Protein AF-A0A925THG0-F1 (afdb_monomer_lite)

Sequence (329 aa):
DGEKGIDNALYRSWGCDAPWRGGGNATLDLRANDKMIEGLYTMVIRVSGNQDPMNDRDAVVEIGYSPDNIVKDARGGIAADYSYRILQSAQYTKLKARINNGVVETEQVDHLHSPRIAWFYDQTGDTNFRQGKIRLNMARDGLSATGLLGGYRDWRDLYAENTFAQDGGQQGTREHEDAVSLYYALRRNADGMLNPKTGKYDGISSVYRLRMSSAYVVDPGEAMEIPKLAQEEDRKAAFEGIKQAVIKGAATLIPQPVPPGTTEASFPALESEMDGLPGREYFLKTLDRPHYEGEDASGLPPWLRKKEPAKPPKQQVRNEVPVVAAQNK

Radius of gyration: 24.2 Å; chains: 1; bounding box: 71×44×72 Å

Foldseek 3Di:
DCPPPQDQLVCVLCVVQQLPVDDDPNVVNVLLVVCLQVQLWDKDKDKDADDPLQWGAWIKIKIATWNDHFDADPVRHTDAAAETEGAPEQQMDMFTWTHHRQKIWTQFDQWHWHWDSANHNLLTDIDIFGRWIKIKRADPVNFKIKIKIKHWGQLLLVLLCQCPRPEVCCCCPVRVDDSVSSVCSSQVSQDDDQDPVVRGHRIGIHMDIDIDGHYHYDYDPDRDYRDDDPVSPLVSVQSVVSSVQSSVCVVPVDHGARDPPDPYVDVVVVVVVCVPPPCSVVCLVPDPHDQDPPADPSSHHPVPPPPPPDDPPPPDPPPPPDPPPDDDD

Secondary structure (DSSP, 8-state):
---TT---HHHHHHTT-TTTS-STT-HHHHHHHHHHHTTS-EEEEEEE-SSBTTBEEEEEEEEEEESSPPPBPTTSSBPSS-EEE---STT-EEEEEEEETTEEEEPPEEEEEEE---SSGGG--EEEEEEEEEEEEE-TTSSEEEEEEEEEEEHHHHHHHHHTSS-HHHHHHTS---HHHHHHHHHHH--EEEETTTTEEEEEEEEEEEEEE--EEE--SS--PPP--HHHHHHHHHHHHHHHHHHHHHHH-SPPPPPTT--TT-TTHHHHH-TT-TTHHHHHHH------TT--TT---TTS---PPPPPPP---------------

Structure (mmCIF, N/CA/C/O backbone):
data_AF-A0A925THG0-F1
#
_entry.id   AF-A0A925THG0-F1
#
loop_
_atom_site.group_PDB
_atom_site.id
_atom_site.type_symbol
_atom_site.label_atom_id
_atom_site.label_alt_id
_atom_site.label_comp_id
_atom_site.label_asym_id
_atom_site.label_entity_id
_atom_site.label_seq_id
_atom_site.pdbx_PDB_ins_code
_atom_site.Cartn_x
_atom_site.Cartn_y
_atom_site.Cartn_z
_atom_site.occupancy
_atom_site.B_iso_or_equiv
_atom_site.auth_seq_id
_atom_site.auth_comp_id
_atom_site.auth_asym_id
_atom_site.auth_atom_id
_atom_site.pdbx_PDB_model_num
ATOM 1 N N . ASP A 1 1 ? -5.104 -15.574 11.191 1.00 44.22 1 ASP A N 1
ATOM 2 C CA . ASP A 1 1 ? -6.443 -16.187 11.155 1.00 44.22 1 ASP A CA 1
ATOM 3 C C . ASP A 1 1 ? -6.876 -16.414 9.719 1.00 44.22 1 ASP A C 1
ATOM 5 O O . ASP A 1 1 ? -7.208 -15.471 9.017 1.00 44.22 1 ASP A O 1
ATOM 9 N N . GLY A 1 2 ? -6.735 -17.658 9.249 1.00 39.78 2 GLY A N 1
ATOM 10 C CA . GLY A 1 2 ? -7.200 -18.101 7.931 1.00 39.78 2 GLY A CA 1
ATOM 11 C C . GLY A 1 2 ? -8.677 -18.462 8.005 1.00 39.78 2 GLY A C 1
ATOM 12 O O . GLY A 1 2 ? -9.032 -19.639 7.993 1.00 39.78 2 GLY A O 1
ATOM 13 N N . GLU A 1 3 ? -9.518 -17.446 8.181 1.00 46.53 3 GLU A N 1
ATOM 14 C CA . GLU A 1 3 ? -10.965 -17.615 8.192 1.00 46.53 3 GLU A CA 1
ATOM 15 C C . GLU A 1 3 ? -11.412 -18.210 6.848 1.00 46.53 3 GLU A C 1
ATOM 17 O O . GLU A 1 3 ? -10.992 -17.769 5.774 1.00 46.53 3 GLU A O 1
ATOM 22 N N . LYS A 1 4 ? -12.221 -19.271 6.899 1.00 38.91 4 LYS A N 1
ATOM 23 C CA . LYS A 1 4 ? -12.689 -19.989 5.710 1.00 38.91 4 LYS A CA 1
ATOM 24 C C . LYS A 1 4 ? -13.507 -19.023 4.841 1.00 38.91 4 LYS A C 1
ATOM 26 O O . LYS A 1 4 ? -14.605 -18.648 5.234 1.00 38.91 4 LYS A O 1
ATOM 31 N N . GLY A 1 5 ? -12.976 -18.637 3.679 1.00 41.25 5 GLY A N 1
ATOM 32 C CA . GLY A 1 5 ? -13.616 -17.700 2.743 1.00 41.25 5 GLY A CA 1
ATOM 33 C C . GLY A 1 5 ? -12.872 -16.378 2.522 1.00 41.25 5 GLY A C 1
ATOM 34 O O . GLY A 1 5 ? -13.235 -15.652 1.603 1.00 41.25 5 GLY A O 1
ATOM 35 N N . ILE A 1 6 ? -11.817 -16.077 3.291 1.00 52.78 6 ILE A N 1
ATOM 36 C CA . ILE A 1 6 ? -10.849 -15.039 2.906 1.00 52.78 6 ILE A CA 1
ATOM 37 C C . ILE A 1 6 ? -9.763 -15.724 2.076 1.00 52.78 6 ILE A C 1
ATOM 39 O O . ILE A 1 6 ? -8.747 -16.185 2.604 1.00 52.78 6 ILE A O 1
ATOM 43 N N . ASP A 1 7 ? -10.002 -15.849 0.772 1.00 65.19 7 ASP A N 1
ATOM 44 C CA . ASP A 1 7 ? -8.935 -16.213 -0.152 1.00 65.19 7 ASP A CA 1
ATOM 45 C C . ASP A 1 7 ? -7.887 -15.090 -0.117 1.00 65.19 7 ASP A C 1
ATOM 47 O O . ASP A 1 7 ? -8.199 -13.918 -0.284 1.00 65.19 7 ASP A O 1
ATOM 51 N N . ASN A 1 8 ? -6.643 -15.434 0.217 1.00 86.69 8 ASN A N 1
ATOM 52 C CA . ASN A 1 8 ? -5.487 -14.551 0.071 1.00 86.69 8 ASN A CA 1
ATOM 53 C C . ASN A 1 8 ? -4.623 -15.150 -1.036 1.00 86.69 8 ASN A C 1
ATOM 55 O O . ASN A 1 8 ? -3.602 -15.805 -0.786 1.00 86.69 8 ASN A O 1
ATOM 59 N N . ALA A 1 9 ? -5.107 -15.019 -2.270 1.00 94.12 9 ALA A N 1
ATOM 60 C CA . ALA A 1 9 ? -4.444 -15.550 -3.449 1.00 94.12 9 ALA A CA 1
ATOM 61 C C . ALA A 1 9 ? -3.064 -14.913 -3.648 1.00 94.12 9 ALA A C 1
ATOM 63 O O . ALA A 1 9 ? -2.157 -15.582 -4.152 1.00 94.12 9 ALA A O 1
ATOM 64 N N . LEU A 1 10 ? -2.856 -13.682 -3.166 1.00 93.62 10 LEU A N 1
ATOM 65 C CA . LEU A 1 10 ? -1.533 -13.069 -3.116 1.00 93.62 10 LEU A CA 1
ATOM 66 C C . LEU A 1 10 ? -0.570 -13.905 -2.266 1.00 93.62 10 LEU A C 1
ATOM 68 O O . LEU A 1 10 ? 0.497 -14.284 -2.745 1.00 93.62 10 LEU A O 1
ATOM 72 N N . TYR A 1 11 ? -0.972 -14.294 -1.053 1.00 90.69 11 TYR A N 1
ATOM 73 C CA . TYR A 1 11 ? -0.161 -15.167 -0.198 1.00 90.69 11 TYR A CA 1
ATOM 74 C C . TYR A 1 11 ? 0.054 -16.554 -0.808 1.00 90.69 11 TYR A C 1
ATOM 76 O O . TYR A 1 11 ? 1.128 -17.126 -0.665 1.00 90.69 11 TYR A O 1
ATOM 84 N N . ARG A 1 12 ? -0.913 -17.093 -1.556 1.00 89.81 12 ARG A N 1
ATOM 85 C CA . ARG A 1 12 ? -0.715 -18.344 -2.313 1.00 89.81 12 ARG A CA 1
ATOM 86 C C . ARG A 1 12 ? 0.319 -18.193 -3.439 1.00 89.81 12 ARG A C 1
ATOM 88 O O . ARG A 1 12 ? 0.994 -19.161 -3.778 1.00 89.81 12 ARG A O 1
ATOM 95 N N . SER A 1 13 ? 0.422 -17.003 -4.024 1.00 92.00 13 SER A N 1
ATOM 96 C CA . SER A 1 13 ? 1.306 -16.712 -5.159 1.00 92.00 13 SER A CA 1
ATOM 97 C C . SER A 1 13 ? 2.733 -16.404 -4.735 1.00 92.00 13 SER A C 1
ATOM 99 O O . SER A 1 13 ? 3.663 -16.857 -5.392 1.00 92.00 13 SER A O 1
ATOM 101 N N . TRP A 1 14 ? 2.880 -15.639 -3.656 1.00 88.94 14 TRP A N 1
ATOM 102 C CA . TRP A 1 14 ? 4.145 -15.042 -3.231 1.00 88.94 14 TRP A CA 1
ATOM 103 C C . TRP A 1 14 ? 4.621 -15.569 -1.869 1.00 88.94 14 TRP A C 1
ATOM 105 O O . TRP A 1 14 ? 5.796 -15.510 -1.541 1.00 88.94 14 TRP A O 1
ATOM 115 N N . GLY A 1 15 ? 3.753 -16.218 -1.093 1.00 86.44 15 GLY A N 1
ATOM 116 C CA . GLY A 1 15 ? 4.082 -16.760 0.228 1.00 86.44 15 GLY A CA 1
ATOM 117 C C . GLY A 1 15 ? 5.063 -17.927 0.246 1.00 86.44 15 GLY A C 1
ATOM 118 O O . GLY A 1 15 ? 5.328 -18.450 1.321 1.00 86.44 15 GLY A O 1
ATOM 119 N N . CYS A 1 16 ? 5.603 -18.380 -0.887 1.00 83.12 16 CYS A N 1
ATOM 120 C CA . CYS A 1 16 ? 6.775 -19.257 -0.874 1.00 83.12 16 CYS A CA 1
ATOM 121 C C . CYS A 1 16 ? 8.076 -18.485 -0.618 1.00 83.12 16 CYS A C 1
ATOM 123 O O . CYS A 1 16 ? 9.042 -19.093 -0.155 1.00 83.12 16 CYS A O 1
ATOM 125 N N . ASP A 1 17 ? 8.082 -17.178 -0.882 1.00 84.25 17 ASP A N 1
ATOM 126 C CA . ASP A 1 17 ? 9.232 -16.324 -0.655 1.00 84.25 17 ASP A CA 1
ATOM 127 C C . ASP A 1 17 ? 9.478 -16.109 0.849 1.00 84.25 17 ASP A C 1
ATOM 129 O O . ASP A 1 17 ? 8.581 -15.757 1.625 1.00 84.25 17 ASP A O 1
ATOM 133 N N . ALA A 1 18 ? 10.693 -16.424 1.298 1.00 83.25 18 ALA A N 1
ATOM 134 C CA . ALA A 1 18 ? 11.020 -16.443 2.719 1.00 83.25 18 ALA A CA 1
ATOM 135 C C . ALA A 1 18 ? 11.071 -15.034 3.342 1.00 83.25 18 ALA A C 1
ATOM 137 O O . ALA A 1 18 ? 10.441 -14.865 4.393 1.00 83.25 18 ALA A O 1
ATOM 138 N N . PRO A 1 19 ? 11.738 -14.048 2.715 1.00 82.38 19 PRO A N 1
ATOM 139 C CA . PRO A 1 19 ? 11.651 -12.635 3.074 1.00 82.38 19 PRO A CA 1
ATOM 140 C C . PRO A 1 19 ? 10.228 -12.090 3.247 1.00 82.38 19 PRO A C 1
ATOM 142 O O . PRO A 1 19 ? 10.003 -11.280 4.151 1.00 82.38 19 PRO A O 1
ATOM 145 N N . TRP A 1 20 ? 9.266 -12.545 2.435 1.00 82.19 20 TRP A N 1
ATOM 146 C CA . TRP A 1 20 ? 7.900 -12.008 2.409 1.00 82.19 20 TRP A CA 1
ATOM 147 C C . TRP A 1 20 ? 6.907 -12.639 3.408 1.00 82.19 20 TRP A C 1
ATOM 149 O O . TRP A 1 20 ? 5.950 -11.988 3.829 1.00 82.19 20 TRP A O 1
ATOM 159 N N . ARG A 1 21 ? 7.098 -13.898 3.834 1.00 77.56 21 ARG A N 1
ATOM 160 C CA . ARG A 1 21 ? 6.092 -14.696 4.592 1.00 77.56 21 ARG A CA 1
ATOM 161 C C . ARG A 1 21 ? 5.568 -14.105 5.914 1.00 77.56 21 ARG A C 1
ATOM 163 O O . ARG A 1 21 ? 4.536 -14.587 6.405 1.00 77.56 21 ARG A O 1
ATOM 170 N N . GLY A 1 22 ? 6.228 -13.082 6.451 1.00 73.81 22 GLY A N 1
ATOM 171 C CA . GLY A 1 22 ? 5.868 -12.365 7.673 1.00 73.81 22 GLY A CA 1
ATOM 172 C C . GLY A 1 22 ? 6.116 -13.156 8.961 1.00 73.81 22 GLY A C 1
ATOM 173 O O . GLY A 1 22 ? 5.932 -14.373 9.014 1.00 73.81 22 GLY A O 1
ATOM 174 N N . GLY A 1 23 ? 6.477 -12.445 10.032 1.00 69.00 23 GLY A N 1
ATOM 175 C CA . GLY A 1 23 ? 6.823 -13.032 11.329 1.00 69.00 23 GLY A CA 1
ATOM 176 C C . GLY A 1 23 ? 8.232 -13.641 11.390 1.00 69.00 23 GLY A C 1
ATOM 177 O O . GLY A 1 23 ? 8.844 -13.978 10.380 1.00 69.00 23 GLY A O 1
ATOM 178 N N . GLY A 1 24 ? 8.761 -13.792 12.609 1.00 71.50 24 GLY A N 1
ATOM 179 C CA . GLY A 1 24 ? 10.123 -14.292 12.822 1.00 71.50 24 GLY A CA 1
ATOM 180 C C . GLY A 1 24 ? 11.180 -13.380 12.190 1.00 71.50 24 GLY A C 1
ATOM 181 O O . GLY A 1 24 ? 11.173 -12.179 12.433 1.00 71.50 24 GLY A O 1
ATOM 182 N N . ASN A 1 25 ? 12.065 -13.962 11.373 1.00 69.25 25 ASN A N 1
ATOM 183 C CA . ASN A 1 25 ? 13.180 -13.276 10.705 1.00 69.25 25 ASN A CA 1
ATOM 184 C C . ASN A 1 25 ? 12.890 -12.964 9.220 1.00 69.25 25 ASN A C 1
ATOM 186 O O . ASN A 1 25 ? 13.817 -12.916 8.414 1.00 69.25 25 ASN A O 1
ATOM 190 N N . ALA A 1 26 ? 11.617 -12.815 8.834 1.00 82.56 26 ALA A N 1
ATOM 191 C CA . ALA A 1 26 ? 11.232 -12.436 7.474 1.00 82.56 26 ALA A CA 1
ATOM 192 C C . ALA A 1 26 ? 11.716 -11.004 7.167 1.00 82.56 26 ALA A C 1
ATOM 194 O O . ALA A 1 26 ? 11.223 -10.031 7.738 1.00 82.56 26 ALA A O 1
ATOM 195 N N . THR A 1 27 ? 12.722 -10.875 6.303 1.00 82.50 27 THR A N 1
ATOM 196 C CA . THR A 1 27 ? 13.484 -9.631 6.103 1.00 82.50 27 THR A CA 1
ATOM 197 C C . THR A 1 27 ? 12.651 -8.490 5.519 1.00 82.50 27 THR A C 1
ATOM 199 O O . THR A 1 27 ? 12.812 -7.353 5.964 1.00 82.50 27 THR A O 1
ATOM 202 N N . LEU A 1 28 ? 11.731 -8.757 4.582 1.00 81.19 28 LEU A N 1
ATOM 203 C CA . LEU A 1 28 ? 10.886 -7.711 3.985 1.00 81.19 28 LEU A CA 1
ATOM 204 C C . LEU A 1 28 ? 9.797 -7.219 4.946 1.00 81.19 28 LEU A C 1
ATOM 206 O O . LEU A 1 28 ? 9.525 -6.019 4.977 1.00 81.19 28 LEU A O 1
ATOM 210 N N . ASP A 1 29 ? 9.225 -8.112 5.759 1.00 82.06 29 ASP A N 1
ATOM 211 C CA . ASP A 1 29 ? 8.257 -7.765 6.813 1.00 82.06 29 ASP A CA 1
ATOM 212 C C . ASP A 1 29 ? 8.902 -6.885 7.891 1.00 82.06 29 ASP A C 1
ATOM 214 O O . ASP A 1 29 ? 8.392 -5.811 8.213 1.00 82.06 29 ASP A O 1
ATOM 218 N N . LEU A 1 30 ? 10.069 -7.291 8.404 1.00 84.62 30 LEU A N 1
ATOM 219 C CA . LEU A 1 30 ? 10.824 -6.495 9.376 1.00 84.62 30 LEU A CA 1
ATOM 220 C C . LEU A 1 30 ? 11.170 -5.119 8.808 1.00 84.62 30 LEU A C 1
ATOM 222 O O . LEU A 1 30 ? 10.887 -4.104 9.437 1.00 84.62 30 LEU A O 1
ATOM 226 N N . ARG A 1 31 ? 11.685 -5.076 7.576 1.00 84.75 31 ARG A N 1
ATOM 227 C CA . ARG A 1 31 ? 12.066 -3.822 6.926 1.00 84.75 31 ARG A CA 1
ATOM 228 C C . ARG A 1 31 ? 10.881 -2.888 6.697 1.00 84.75 31 ARG A C 1
ATOM 230 O O . ARG A 1 31 ? 11.026 -1.693 6.921 1.00 84.75 31 ARG A O 1
ATOM 237 N N . ALA A 1 32 ? 9.735 -3.388 6.235 1.00 84.00 32 ALA A N 1
ATOM 238 C CA . ALA A 1 32 ? 8.546 -2.558 6.030 1.00 84.00 32 ALA A CA 1
ATOM 239 C C . ALA A 1 32 ? 8.076 -1.919 7.348 1.00 84.00 32 ALA A C 1
ATOM 241 O O . ALA A 1 32 ? 7.814 -0.716 7.402 1.00 84.00 32 ALA A O 1
ATOM 242 N N . ASN A 1 33 ? 8.052 -2.705 8.429 1.00 88.00 33 ASN A N 1
ATOM 243 C CA . ASN A 1 33 ? 7.716 -2.205 9.760 1.00 88.00 33 ASN A CA 1
ATOM 244 C C . ASN A 1 33 ? 8.756 -1.194 10.266 1.00 88.00 33 ASN A C 1
ATOM 246 O O . ASN A 1 33 ? 8.373 -0.125 10.738 1.00 88.00 33 ASN A O 1
ATOM 250 N N . ASP A 1 34 ? 10.052 -1.473 10.103 1.00 88.94 34 ASP A N 1
ATOM 251 C CA . ASP A 1 34 ? 11.124 -0.544 10.473 1.00 88.94 34 ASP A CA 1
ATOM 252 C C . ASP A 1 34 ? 10.995 0.779 9.721 1.00 88.94 34 ASP A C 1
ATOM 254 O O . ASP A 1 34 ? 11.109 1.836 10.333 1.00 88.94 34 ASP A O 1
ATOM 258 N N . LYS A 1 35 ? 10.678 0.755 8.420 1.00 90.94 35 LYS A N 1
ATOM 259 C CA . LYS A 1 35 ? 10.495 1.984 7.639 1.00 90.94 35 LYS A CA 1
ATOM 260 C C . LYS A 1 35 ? 9.309 2.813 8.103 1.00 90.94 35 LYS A C 1
ATOM 262 O O . LYS A 1 35 ? 9.446 4.031 8.209 1.00 90.94 35 LYS A O 1
ATOM 267 N N . MET A 1 36 ? 8.191 2.180 8.444 1.00 91.50 36 MET A N 1
ATOM 268 C CA . MET A 1 36 ? 7.062 2.881 9.060 1.00 91.50 36 MET A CA 1
ATOM 269 C C . MET A 1 36 ? 7.481 3.544 10.383 1.00 91.50 36 MET A C 1
ATOM 271 O O . MET A 1 36 ? 7.236 4.726 10.614 1.00 91.50 36 MET A O 1
ATOM 275 N N . ILE A 1 37 ? 8.178 2.795 11.239 1.00 89.88 37 ILE A N 1
ATOM 276 C CA . ILE A 1 37 ? 8.605 3.252 12.565 1.00 89.88 37 ILE A CA 1
ATOM 277 C C . ILE A 1 37 ? 9.695 4.341 12.480 1.00 89.88 37 ILE A C 1
ATOM 279 O O . ILE A 1 37 ? 9.763 5.217 13.339 1.00 89.88 37 ILE A O 1
ATOM 283 N N . GLU A 1 38 ? 10.541 4.312 11.452 1.00 89.38 38 GLU A N 1
ATOM 284 C CA . GLU A 1 38 ? 11.569 5.323 11.164 1.00 89.38 38 GLU A CA 1
ATOM 285 C C . GLU A 1 38 ? 11.002 6.602 10.516 1.00 89.38 38 GLU A C 1
ATOM 287 O O . GLU A 1 38 ? 11.757 7.541 10.267 1.00 89.38 38 GLU A O 1
ATOM 292 N N . GLY A 1 39 ? 9.687 6.668 10.276 1.00 88.62 39 GLY A N 1
ATOM 293 C CA . GLY A 1 39 ? 9.010 7.858 9.757 1.00 88.62 39 GLY A CA 1
ATOM 294 C C . GLY A 1 39 ? 8.951 7.948 8.232 1.00 88.62 39 GLY A C 1
ATOM 295 O O . GLY A 1 39 ? 8.727 9.031 7.702 1.00 88.62 39 GLY A O 1
ATOM 296 N N . LEU A 1 40 ? 9.141 6.837 7.506 1.00 90.94 40 LEU A N 1
ATOM 297 C CA . LEU A 1 40 ? 8.955 6.832 6.051 1.00 90.94 40 LEU A CA 1
ATOM 298 C C . LEU A 1 40 ? 7.493 7.099 5.667 1.00 90.94 40 LEU A C 1
ATOM 300 O O . LEU A 1 40 ? 7.206 7.796 4.696 1.00 90.94 40 LEU A O 1
ATOM 304 N N . TYR A 1 41 ? 6.574 6.496 6.413 1.00 91.88 41 TYR A N 1
ATOM 305 C CA . TYR A 1 41 ? 5.138 6.703 6.303 1.00 91.88 41 TYR A CA 1
ATOM 306 C C . TYR A 1 41 ? 4.494 6.362 7.648 1.00 91.88 41 TYR A C 1
ATOM 308 O O . TYR A 1 41 ? 4.978 5.482 8.355 1.00 91.88 41 TYR A O 1
ATOM 316 N N . THR A 1 42 ? 3.372 7.003 7.973 1.00 93.88 42 THR A N 1
ATOM 317 C CA . THR A 1 42 ? 2.580 6.679 9.166 1.00 93.88 42 THR A CA 1
ATOM 318 C C . THR A 1 42 ? 1.129 6.457 8.763 1.00 93.88 42 THR A C 1
ATOM 320 O O . THR A 1 42 ? 0.534 7.286 8.071 1.00 93.88 42 THR A O 1
ATOM 323 N N . MET A 1 43 ? 0.552 5.336 9.202 1.00 95.06 43 MET A N 1
ATOM 324 C CA . MET A 1 43 ? -0.870 5.035 9.031 1.00 95.06 43 MET A CA 1
ATOM 325 C C . MET A 1 43 ? -1.611 5.291 10.339 1.00 95.06 43 MET A C 1
ATOM 327 O O . MET A 1 43 ? -1.220 4.768 11.381 1.00 95.06 43 MET A O 1
ATOM 331 N N . VAL A 1 44 ? -2.703 6.050 10.280 1.00 96.31 44 VAL A N 1
ATOM 332 C CA . VAL A 1 44 ? -3.617 6.247 11.411 1.00 96.31 44 VAL A CA 1
ATOM 333 C C . VAL A 1 44 ? -4.950 5.603 11.084 1.00 96.31 44 VAL A C 1
ATOM 335 O O . VAL A 1 44 ? -5.490 5.798 9.995 1.00 96.31 44 VAL A O 1
ATOM 338 N N . ILE A 1 45 ? -5.479 4.848 12.045 1.00 97.50 45 ILE A N 1
ATOM 339 C CA . ILE A 1 45 ? -6.826 4.287 11.996 1.00 97.50 45 ILE A CA 1
ATOM 340 C C . ILE A 1 45 ? -7.611 4.863 13.172 1.00 97.50 45 ILE A C 1
ATOM 342 O O . ILE A 1 45 ? -7.244 4.651 14.327 1.00 97.50 45 ILE A O 1
ATOM 346 N N . ARG A 1 46 ? -8.691 5.592 12.881 1.00 97.75 46 ARG A N 1
ATOM 347 C CA . ARG A 1 46 ? -9.616 6.136 13.881 1.00 97.75 46 ARG A CA 1
ATOM 348 C C . ARG A 1 46 ? -10.894 5.311 13.886 1.00 97.75 46 ARG A C 1
ATOM 350 O O . ARG A 1 46 ? -11.545 5.184 12.854 1.00 97.75 46 ARG A O 1
ATOM 357 N N . VAL A 1 47 ? -11.270 4.793 15.052 1.00 97.12 47 VAL A N 1
ATOM 358 C CA . VAL A 1 47 ? -12.599 4.217 15.298 1.00 97.12 47 VAL A CA 1
ATOM 359 C C . VAL A 1 47 ? -13.377 5.218 16.142 1.00 97.12 47 VAL A C 1
ATOM 361 O O . VAL A 1 47 ? -12.898 5.640 17.192 1.00 97.12 47 VAL A O 1
ATOM 364 N N . SER A 1 48 ? -14.548 5.636 15.675 1.00 96.88 48 SER A N 1
ATOM 365 C CA . SER A 1 48 ? -15.404 6.599 16.372 1.00 96.88 48 SER A CA 1
ATOM 366 C C . SER A 1 48 ? -16.852 6.119 16.403 1.00 96.88 48 SER A C 1
ATOM 368 O O . SER A 1 48 ? -17.275 5.334 15.557 1.00 96.88 48 SER A O 1
ATOM 370 N N . GLY A 1 49 ? -17.604 6.561 17.405 1.00 95.56 49 GLY A N 1
ATOM 371 C CA . GLY A 1 49 ? -18.971 6.128 17.659 1.00 95.56 49 GLY A CA 1
ATOM 372 C C . GLY A 1 49 ? -19.615 6.978 18.749 1.00 95.56 49 GLY A C 1
ATOM 373 O O . GLY A 1 49 ? -18.969 7.855 19.323 1.00 95.56 49 GLY A O 1
ATOM 374 N N . ASN A 1 50 ? -20.889 6.716 19.024 1.00 95.62 50 ASN A N 1
ATOM 375 C CA . ASN A 1 50 ? -21.688 7.456 20.008 1.00 95.62 50 ASN A CA 1
ATOM 376 C C . ASN A 1 50 ? -22.243 6.547 21.124 1.00 95.62 50 ASN A C 1
ATOM 378 O O . ASN A 1 50 ? -23.044 7.000 21.942 1.00 95.62 50 ASN A O 1
ATOM 382 N N . GLN A 1 51 ? -21.876 5.261 21.132 1.00 96.12 51 GLN A N 1
ATOM 383 C CA . GLN A 1 51 ? -22.308 4.261 22.116 1.00 96.12 51 GLN A CA 1
ATOM 384 C C . GLN A 1 51 ? -21.103 3.701 22.897 1.00 96.12 51 GLN A C 1
ATOM 386 O O . GLN A 1 51 ? -20.045 4.325 22.958 1.00 96.12 51 GLN A O 1
ATOM 391 N N . ASP A 1 52 ? -21.280 2.549 23.550 1.00 95.25 52 ASP A N 1
ATOM 392 C CA . ASP A 1 52 ? -20.202 1.818 24.220 1.00 95.25 52 ASP A CA 1
ATOM 393 C C . ASP A 1 52 ? -19.063 1.535 23.214 1.00 95.25 52 ASP A C 1
ATOM 395 O O . ASP A 1 52 ? -19.325 0.924 22.176 1.00 95.25 52 ASP A O 1
ATOM 399 N N . PRO A 1 53 ? -17.802 1.921 23.499 1.00 93.19 53 PRO A N 1
ATOM 400 C CA . PRO A 1 53 ? -16.661 1.639 22.626 1.00 93.19 53 PRO A CA 1
ATOM 401 C C . PRO A 1 53 ? -16.482 0.157 22.284 1.00 93.19 53 PRO A C 1
ATOM 403 O O . PRO A 1 53 ? -15.881 -0.167 21.265 1.00 93.19 53 PRO A O 1
ATOM 406 N N . MET A 1 54 ? -17.006 -0.754 23.107 1.00 95.94 54 MET A N 1
ATOM 407 C CA . MET A 1 54 ? -16.972 -2.192 22.846 1.00 95.94 54 MET A CA 1
ATOM 408 C C . MET A 1 54 ? -18.212 -2.698 22.101 1.00 95.94 54 MET A C 1
ATOM 410 O O . MET A 1 54 ? -18.173 -3.814 21.580 1.00 95.94 54 MET A O 1
ATOM 414 N N . ASN A 1 55 ? -19.292 -1.912 22.037 1.00 97.75 55 ASN A N 1
ATOM 415 C CA . ASN A 1 55 ? -20.576 -2.276 21.440 1.00 97.75 55 ASN A CA 1
ATOM 416 C C . ASN A 1 55 ? -21.277 -1.046 20.832 1.00 97.75 55 ASN A C 1
ATOM 418 O O . ASN A 1 55 ? -22.058 -0.360 21.495 1.00 97.75 55 ASN A O 1
ATOM 422 N N . ASP A 1 56 ? -21.053 -0.805 19.542 1.00 98.38 56 ASP A N 1
ATOM 423 C CA . ASP A 1 56 ? -21.658 0.304 18.803 1.00 98.38 56 ASP A CA 1
ATOM 424 C C . ASP A 1 56 ? -22.161 -0.174 17.438 1.00 98.38 56 ASP A C 1
ATOM 426 O O . ASP A 1 56 ? -21.410 -0.637 16.585 1.00 98.38 56 ASP A O 1
ATOM 430 N N . ARG A 1 57 ? -23.468 -0.062 17.211 1.00 97.81 57 ARG A N 1
ATOM 431 C CA . ARG A 1 57 ? -24.116 -0.472 15.954 1.00 97.81 57 ARG A CA 1
ATOM 432 C C . ARG A 1 57 ? -23.954 0.521 14.800 1.00 97.81 57 ARG A C 1
ATOM 434 O O . ARG A 1 57 ? -24.371 0.167 13.698 1.00 97.81 57 ARG A O 1
ATOM 441 N N . ASP A 1 58 ? -23.447 1.724 15.048 1.00 98.00 58 ASP A N 1
ATOM 442 C CA . ASP A 1 58 ? -23.325 2.817 14.074 1.00 98.00 58 ASP A CA 1
ATOM 443 C C . ASP A 1 58 ? -21.985 3.549 14.250 1.00 98.00 58 ASP A C 1
ATOM 445 O O . ASP A 1 58 ? -21.911 4.769 14.388 1.00 98.00 58 ASP A O 1
ATOM 449 N N . ALA A 1 59 ? -20.912 2.760 14.299 1.00 98.50 59 ALA A N 1
ATOM 450 C CA . ALA A 1 59 ? -19.554 3.266 14.382 1.00 98.50 59 ALA A CA 1
ATOM 451 C C . ALA A 1 59 ? -19.029 3.679 13.002 1.00 98.50 59 ALA A C 1
ATOM 453 O O . ALA A 1 59 ? -19.579 3.346 11.948 1.00 98.50 59 ALA A O 1
ATOM 454 N N . VAL A 1 60 ? -17.898 4.370 13.010 1.00 98.62 60 VAL A N 1
ATOM 455 C CA . VAL A 1 60 ? -17.163 4.789 11.824 1.00 98.62 60 VAL A CA 1
ATOM 456 C C . VAL A 1 60 ? -15.702 4.397 11.986 1.00 98.62 60 VAL A C 1
ATOM 458 O O . VAL A 1 60 ? -15.106 4.611 13.041 1.00 98.62 60 VAL A O 1
ATOM 461 N N . VAL A 1 61 ? -15.124 3.855 10.918 1.00 98.62 61 VAL A N 1
ATOM 462 C CA . VAL A 1 61 ? -13.684 3.625 10.793 1.00 98.62 61 VAL A CA 1
ATOM 463 C C . VAL A 1 61 ? -13.131 4.564 9.737 1.00 98.62 61 VAL A C 1
ATOM 465 O O . VAL A 1 61 ? -13.642 4.633 8.622 1.00 98.62 61 VAL A O 1
ATOM 468 N N . GLU A 1 62 ? -12.061 5.261 10.075 1.00 98.50 62 GLU A N 1
ATOM 469 C CA . GLU A 1 62 ? -11.273 6.056 9.146 1.00 98.50 62 GLU A CA 1
ATOM 470 C C . GLU A 1 62 ? -9.857 5.507 9.111 1.00 98.50 62 GLU A C 1
ATOM 472 O O . GLU A 1 62 ? -9.302 5.167 10.152 1.00 98.50 62 GLU A O 1
ATOM 477 N N . ILE A 1 63 ? -9.272 5.434 7.923 1.00 98.19 63 ILE A N 1
ATOM 478 C CA . ILE A 1 63 ? -7.861 5.114 7.718 1.00 98.19 63 ILE A CA 1
ATOM 479 C C . ILE A 1 63 ? -7.249 6.208 6.855 1.00 98.19 63 ILE A C 1
ATOM 481 O O . ILE A 1 63 ? -7.874 6.650 5.892 1.00 98.19 63 ILE A O 1
ATOM 485 N N . GLY A 1 64 ? -6.050 6.664 7.204 1.00 96.88 64 GLY A N 1
ATOM 486 C CA . GLY A 1 64 ? -5.394 7.735 6.468 1.00 96.88 64 GLY A CA 1
ATOM 487 C C . GLY A 1 64 ? -3.912 7.880 6.773 1.00 96.88 64 GLY A C 1
ATOM 488 O O . GLY A 1 64 ? -3.372 7.266 7.697 1.00 96.88 64 GLY A O 1
ATOM 489 N N . TYR A 1 65 ? -3.265 8.717 5.969 1.00 96.25 65 TYR A N 1
ATOM 490 C CA . TYR A 1 65 ? -1.883 9.133 6.176 1.00 96.25 65 TYR A CA 1
ATOM 491 C C . TYR A 1 65 ? -1.778 10.104 7.355 1.00 96.25 65 TYR A C 1
ATOM 493 O O . TYR A 1 65 ? -2.613 11.003 7.501 1.00 96.25 65 TYR A O 1
ATOM 501 N N . SER A 1 66 ? -0.710 9.956 8.138 1.00 95.25 66 SER A N 1
ATOM 502 C CA . SER A 1 66 ? -0.282 10.927 9.141 1.00 95.25 66 SER A CA 1
ATOM 503 C C . SER A 1 66 ? 1.057 11.557 8.751 1.00 95.25 66 SER A C 1
ATOM 505 O O . SER A 1 66 ? 1.997 10.825 8.442 1.00 95.25 66 SER A O 1
ATOM 507 N N . PRO A 1 67 ? 1.186 12.897 8.805 1.00 93.50 67 PRO A N 1
ATOM 508 C CA . PRO A 1 67 ? 2.463 13.589 8.641 1.00 93.50 67 PRO A CA 1
ATOM 509 C C . PRO A 1 67 ? 3.358 13.480 9.885 1.00 93.50 67 PRO A C 1
ATOM 511 O O . PRO A 1 67 ? 4.498 13.934 9.855 1.00 93.50 67 PRO A O 1
ATOM 514 N N . ASP A 1 68 ? 2.827 12.948 10.986 1.00 94.31 68 ASP A N 1
ATOM 515 C CA . ASP A 1 68 ? 3.540 12.765 12.244 1.00 94.31 68 ASP A CA 1
ATOM 516 C C . ASP A 1 68 ? 4.237 11.398 12.270 1.00 94.31 68 ASP A C 1
ATOM 518 O O . ASP A 1 68 ? 3.659 10.387 11.855 1.00 94.31 68 ASP A O 1
ATOM 522 N N . ASN A 1 69 ? 5.472 11.368 12.772 1.00 93.44 69 ASN A N 1
ATOM 523 C CA . ASN A 1 69 ? 6.287 10.157 12.864 1.00 93.44 69 ASN A CA 1
ATOM 524 C C . ASN A 1 69 ? 5.925 9.335 14.099 1.00 93.44 69 ASN A C 1
ATOM 526 O O . ASN A 1 69 ? 5.655 9.888 15.165 1.00 93.44 69 ASN A O 1
ATOM 530 N N . ILE A 1 70 ? 5.993 8.009 13.968 1.00 93.38 70 ILE A N 1
ATOM 531 C CA . ILE A 1 70 ? 5.794 7.097 15.093 1.00 93.38 70 ILE A CA 1
ATOM 532 C C . ILE A 1 70 ? 6.865 7.340 16.161 1.00 93.38 70 ILE A C 1
ATOM 534 O O . ILE A 1 70 ? 8.065 7.321 15.883 1.00 93.38 70 ILE A O 1
ATOM 538 N N . VAL A 1 71 ? 6.428 7.538 17.404 1.00 92.38 71 VAL A N 1
ATOM 539 C CA . VAL A 1 71 ? 7.329 7.756 18.539 1.00 92.38 71 VAL A CA 1
ATOM 540 C C . VAL A 1 71 ? 7.637 6.436 19.243 1.00 92.38 71 VAL A C 1
ATOM 542 O O . VAL A 1 71 ? 6.737 5.657 19.559 1.00 92.38 71 VAL A O 1
ATOM 545 N N . LYS A 1 72 ? 8.926 6.192 19.508 1.00 91.19 72 LYS A N 1
ATOM 546 C CA . LYS A 1 72 ? 9.392 5.040 20.289 1.00 91.19 72 LYS A CA 1
ATOM 547 C C . LYS A 1 72 ? 9.408 5.356 21.783 1.00 91.19 72 LYS A C 1
ATOM 549 O O . LYS A 1 72 ? 9.792 6.455 22.180 1.00 91.19 72 LYS A O 1
ATOM 554 N N . ASP A 1 73 ? 9.050 4.381 22.609 1.00 88.94 73 ASP A N 1
ATOM 555 C CA . ASP A 1 73 ? 9.240 4.457 24.055 1.00 88.94 73 ASP A CA 1
ATOM 556 C C . ASP A 1 73 ? 10.703 4.165 24.458 1.00 88.94 73 ASP A C 1
ATOM 558 O O . ASP A 1 73 ? 11.540 3.757 23.648 1.00 88.94 73 ASP A O 1
ATOM 562 N N . ALA A 1 74 ? 11.026 4.346 25.743 1.00 89.50 74 ALA A N 1
ATOM 563 C CA . ALA A 1 74 ? 12.375 4.117 26.273 1.00 89.50 74 ALA A CA 1
ATOM 564 C C . ALA A 1 74 ? 12.852 2.648 26.202 1.00 89.50 74 ALA A C 1
ATOM 566 O O . ALA A 1 74 ? 14.027 2.373 26.443 1.00 89.50 74 ALA A O 1
ATOM 567 N N . ARG A 1 75 ? 11.959 1.698 25.900 1.00 89.12 75 ARG A N 1
ATOM 568 C CA . ARG A 1 75 ? 12.254 0.269 25.715 1.00 89.12 75 ARG A CA 1
ATOM 569 C C . ARG A 1 75 ? 12.310 -0.127 24.234 1.00 89.12 75 ARG A C 1
ATOM 571 O O . ARG A 1 75 ? 12.502 -1.303 23.938 1.00 89.12 75 ARG A O 1
ATOM 578 N N . GLY A 1 76 ? 12.165 0.832 23.317 1.00 83.75 76 GLY A N 1
ATOM 579 C CA . GLY A 1 76 ? 12.149 0.602 21.874 1.00 83.75 76 GLY A CA 1
ATOM 580 C C . GLY A 1 76 ? 10.803 0.121 21.320 1.00 83.75 76 GLY A C 1
ATOM 581 O O . GLY A 1 76 ? 10.739 -0.220 20.140 1.00 83.75 76 GLY A O 1
ATOM 582 N N . GLY A 1 77 ? 9.746 0.091 22.139 1.00 86.31 77 GLY A N 1
ATOM 583 C CA . GLY A 1 77 ? 8.369 -0.161 21.710 1.00 86.31 77 GLY A CA 1
ATOM 584 C C . GLY A 1 77 ? 7.713 1.080 21.100 1.00 86.31 77 GLY A C 1
ATOM 585 O O . GLY A 1 77 ? 8.327 2.142 21.031 1.00 86.31 77 GLY A O 1
ATOM 586 N N . ILE A 1 78 ? 6.459 0.961 20.658 1.00 90.69 78 ILE A N 1
ATOM 587 C CA . ILE A 1 78 ? 5.670 2.112 20.191 1.00 90.69 78 ILE A CA 1
ATOM 588 C C . ILE A 1 78 ? 5.054 2.815 21.396 1.00 90.69 78 ILE A C 1
ATOM 590 O O . ILE A 1 78 ? 4.316 2.190 22.157 1.00 90.69 78 ILE A O 1
ATOM 594 N N . ALA A 1 79 ? 5.330 4.108 21.554 1.00 89.62 79 ALA A N 1
ATOM 595 C CA . ALA A 1 79 ? 4.766 4.887 22.643 1.00 89.62 79 ALA A CA 1
ATOM 596 C C . ALA A 1 79 ? 3.257 5.099 22.438 1.00 89.62 79 ALA A C 1
ATOM 598 O O . ALA A 1 79 ? 2.818 5.547 21.376 1.00 89.62 79 ALA A O 1
ATOM 599 N N . ALA A 1 80 ? 2.475 4.775 23.467 1.00 88.62 80 ALA A N 1
ATOM 600 C CA . ALA A 1 80 ? 1.062 5.131 23.543 1.00 88.62 80 ALA A CA 1
ATOM 601 C C . ALA A 1 80 ? 0.894 6.623 23.889 1.00 88.62 80 ALA A C 1
ATOM 603 O O . ALA A 1 80 ? 1.853 7.291 24.278 1.00 88.62 80 ALA A O 1
ATOM 604 N N . ASP A 1 81 ? -0.332 7.133 23.761 1.00 83.62 81 ASP A N 1
ATOM 605 C CA . ASP A 1 81 ? -0.748 8.469 24.225 1.00 83.62 81 ASP A CA 1
ATOM 606 C C . ASP A 1 81 ? -0.129 9.666 23.481 1.00 83.62 81 ASP A C 1
ATOM 608 O O . ASP A 1 81 ? -0.203 10.806 23.941 1.00 83.62 81 ASP A O 1
ATOM 612 N N . TYR A 1 82 ? 0.426 9.434 22.292 1.00 92.81 82 TYR A N 1
ATOM 613 C CA . TYR A 1 82 ? 0.822 10.503 21.376 1.00 92.81 82 TYR A CA 1
ATOM 614 C C . TYR A 1 82 ? -0.339 10.936 20.482 1.00 92.81 82 TYR A C 1
ATOM 616 O O . TYR A 1 82 ? -1.244 10.156 20.179 1.00 92.81 82 TYR A O 1
ATOM 624 N N . SER A 1 83 ? -0.285 12.189 20.041 1.00 95.12 83 SER A N 1
ATOM 625 C CA . SER A 1 83 ? -1.237 12.744 19.085 1.00 95.12 83 SER A CA 1
ATOM 626 C C . SER A 1 83 ? -0.722 12.593 17.659 1.00 95.12 83 SER A C 1
ATOM 628 O O . SER A 1 83 ? 0.397 13.010 17.368 1.00 95.12 83 SER A O 1
ATOM 630 N N . TYR A 1 84 ? -1.559 12.062 16.772 1.00 96.12 84 TYR A N 1
ATOM 631 C CA . TYR A 1 84 ? -1.277 11.948 15.343 1.00 96.12 84 TYR A CA 1
ATOM 632 C C . TYR A 1 84 ? -2.398 12.594 14.543 1.00 96.12 84 TYR A C 1
ATOM 634 O O . TYR A 1 84 ? -3.584 12.416 14.844 1.00 96.12 84 TYR A O 1
ATOM 642 N N . ARG A 1 85 ? -2.031 13.337 13.504 1.00 96.19 85 ARG A N 1
ATOM 643 C CA . ARG A 1 85 ? -2.997 13.925 12.582 1.00 96.19 85 ARG A CA 1
ATOM 644 C C . ARG A 1 85 ? -3.432 12.905 11.542 1.00 96.19 85 ARG A C 1
ATOM 646 O O . ARG A 1 85 ? -2.603 12.171 11.020 1.00 96.19 85 ARG A O 1
ATOM 653 N N . ILE A 1 86 ? -4.715 12.898 11.191 1.00 96.56 86 ILE A N 1
ATOM 654 C CA . ILE A 1 86 ? -5.225 12.115 10.057 1.00 96.56 86 ILE A CA 1
ATOM 655 C C . ILE A 1 86 ? -5.593 13.052 8.905 1.00 96.56 86 ILE A C 1
ATOM 657 O O . ILE A 1 86 ? -6.443 13.929 9.047 1.00 96.56 86 ILE A O 1
ATOM 661 N N . LEU A 1 87 ? -4.928 12.901 7.757 1.00 95.38 87 LEU A N 1
ATOM 662 C CA . LEU A 1 87 ? -5.183 13.753 6.592 1.00 95.38 87 LEU A CA 1
ATOM 663 C C . LEU A 1 87 ? -6.283 13.163 5.709 1.00 95.38 87 LEU A C 1
ATOM 665 O O . LEU A 1 87 ? -6.191 12.006 5.297 1.00 95.38 87 LEU A O 1
ATOM 669 N N . GLN A 1 88 ? -7.260 13.988 5.325 1.00 93.81 88 GLN A N 1
ATOM 670 C CA . GLN A 1 88 ? -8.289 13.658 4.329 1.00 93.81 88 GLN A CA 1
ATOM 671 C C . GLN A 1 88 ? -7.747 13.837 2.899 1.00 93.81 88 GLN A C 1
ATOM 673 O O . GLN A 1 88 ? -8.207 14.679 2.135 1.00 93.81 88 GLN A O 1
ATOM 678 N N . SER A 1 89 ? -6.708 13.069 2.574 1.00 92.19 89 SER A N 1
ATOM 679 C CA . SER A 1 89 ? -5.990 13.108 1.291 1.00 92.19 89 SER A CA 1
ATOM 680 C C . SER A 1 89 ? -6.445 11.990 0.341 1.00 92.19 89 SER A C 1
ATOM 682 O O . SER A 1 89 ? -7.367 11.238 0.641 1.00 92.19 89 SER A O 1
ATOM 684 N N . ALA A 1 90 ? -5.752 11.804 -0.786 1.00 91.44 90 ALA A N 1
ATOM 685 C CA . ALA A 1 90 ? -5.985 10.662 -1.679 1.00 91.44 90 ALA A CA 1
ATOM 686 C C . ALA A 1 90 ? -5.757 9.283 -1.018 1.00 91.44 90 ALA A C 1
ATOM 688 O O . ALA A 1 90 ? -6.219 8.283 -1.550 1.00 91.44 90 ALA A O 1
ATOM 689 N N . GLN A 1 91 ? -5.059 9.225 0.124 1.00 94.75 91 GLN A N 1
ATOM 690 C CA . GLN A 1 91 ? -4.769 7.991 0.873 1.00 94.75 91 GLN A CA 1
ATOM 691 C C . GLN A 1 91 ? -5.739 7.778 2.048 1.00 94.75 91 GLN A C 1
ATOM 693 O O . GLN A 1 91 ? -5.373 7.145 3.040 1.00 94.75 91 GLN A O 1
ATOM 698 N N . TYR A 1 92 ? -6.933 8.374 1.990 1.00 97.00 92 TYR A N 1
ATOM 699 C CA . TYR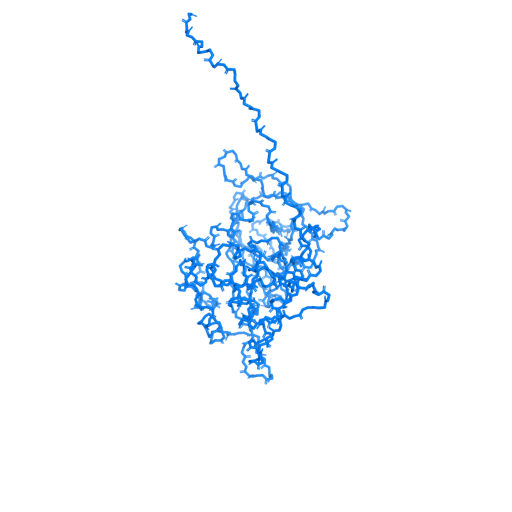 A 1 92 ? -7.911 8.371 3.074 1.00 97.00 92 TYR A CA 1
ATOM 700 C C . TYR A 1 92 ? -9.202 7.658 2.678 1.00 97.00 92 TYR A C 1
ATOM 702 O O . TYR A 1 92 ? -9.747 7.881 1.597 1.00 97.00 92 TYR A O 1
ATOM 710 N N . THR A 1 93 ? -9.736 6.861 3.603 1.00 98.31 93 THR A N 1
ATOM 711 C CA . THR A 1 93 ? -11.072 6.269 3.485 1.00 98.31 93 THR A CA 1
ATOM 712 C C . THR A 1 93 ? -11.834 6.399 4.792 1.00 98.31 93 THR A C 1
ATOM 714 O O . THR A 1 93 ? -11.285 6.150 5.864 1.00 98.31 93 THR A O 1
ATOM 717 N N . LYS A 1 94 ? -13.130 6.705 4.684 1.00 98.31 94 LYS A N 1
ATOM 718 C CA . LYS A 1 94 ? -14.111 6.663 5.772 1.00 98.31 94 LYS A CA 1
ATOM 719 C C . LYS A 1 94 ? -15.149 5.579 5.492 1.00 98.31 94 LYS A C 1
ATOM 721 O O . LYS A 1 94 ? -15.711 5.535 4.401 1.00 98.31 94 LYS A O 1
ATOM 726 N N . LEU A 1 95 ? -15.403 4.725 6.475 1.00 98.56 95 LEU A N 1
ATOM 727 C CA . LEU A 1 95 ? -16.210 3.510 6.360 1.00 98.56 95 LEU A CA 1
ATOM 728 C C . LEU A 1 95 ? -17.232 3.466 7.495 1.00 98.56 95 LEU A C 1
ATOM 730 O O . LEU A 1 95 ? -16.880 3.722 8.649 1.00 98.56 95 LEU A O 1
ATOM 734 N N . LYS A 1 96 ? -18.477 3.077 7.209 1.00 98.62 96 LYS A N 1
ATOM 735 C CA . LYS A 1 96 ? -19.411 2.682 8.275 1.00 98.62 96 LYS A CA 1
ATOM 736 C C . LYS A 1 96 ? -18.950 1.377 8.903 1.00 98.62 96 LYS A C 1
ATOM 738 O O . LYS A 1 96 ? -18.412 0.509 8.215 1.00 98.62 96 LYS A O 1
ATOM 743 N N . ALA A 1 97 ? -19.199 1.218 10.194 1.00 98.56 97 ALA A N 1
ATOM 744 C CA . ALA A 1 97 ? -18.795 0.046 10.946 1.00 98.56 97 ALA A CA 1
ATOM 745 C C . ALA A 1 97 ? -19.801 -0.332 12.033 1.00 98.56 97 ALA A C 1
ATOM 747 O O . ALA A 1 97 ? -20.660 0.449 12.444 1.00 98.56 97 ALA A O 1
ATOM 748 N N . ARG A 1 98 ? -19.670 -1.565 12.515 1.00 98.50 98 ARG A N 1
ATOM 749 C CA . ARG A 1 98 ? -20.305 -2.029 13.747 1.00 98.50 98 ARG A CA 1
ATOM 750 C C . ARG A 1 98 ? -19.245 -2.612 14.661 1.00 98.50 98 ARG A C 1
ATOM 752 O O . ARG A 1 98 ? -18.326 -3.279 14.192 1.00 98.50 98 ARG A O 1
ATOM 759 N N . ILE A 1 99 ? -19.403 -2.381 15.952 1.00 98.50 99 ILE A N 1
ATOM 760 C CA . ILE A 1 99 ? -18.570 -2.924 17.011 1.00 98.50 99 ILE A CA 1
ATOM 761 C C . ILE A 1 99 ? -19.429 -3.883 17.822 1.00 98.50 99 ILE A C 1
ATOM 763 O O . ILE A 1 99 ? -20.477 -3.490 18.330 1.00 98.50 99 ILE A O 1
ATOM 767 N N . ASN A 1 100 ? -18.987 -5.132 17.940 1.00 98.12 100 ASN A N 1
ATOM 768 C CA . ASN A 1 100 ? -19.621 -6.141 18.780 1.00 98.12 100 ASN A CA 1
ATOM 769 C C . ASN A 1 100 ? -18.551 -6.795 19.654 1.00 98.12 100 ASN A C 1
ATOM 771 O O . ASN A 1 100 ? -17.662 -7.474 19.138 1.00 98.12 100 ASN A O 1
ATOM 775 N N . ASN A 1 101 ? -18.634 -6.614 20.972 1.00 97.12 101 ASN A N 1
ATOM 776 C CA . ASN A 1 101 ? -17.664 -7.132 21.940 1.00 97.12 101 ASN A CA 1
ATOM 777 C C . ASN A 1 101 ? -16.195 -6.816 21.578 1.00 97.12 101 ASN A C 1
ATOM 779 O O . ASN A 1 101 ? -15.326 -7.683 21.678 1.00 97.12 101 ASN A O 1
ATOM 783 N N . GLY A 1 102 ? -15.919 -5.586 21.135 1.00 96.56 102 GLY A N 1
ATOM 784 C CA . GLY A 1 102 ? -14.578 -5.132 20.737 1.00 96.56 102 GLY A CA 1
ATOM 785 C C . GLY A 1 102 ? -14.132 -5.553 19.336 1.00 96.56 102 GLY A C 1
ATOM 786 O O . GLY A 1 102 ? -13.044 -5.174 18.906 1.00 96.56 102 GLY A O 1
ATOM 787 N N . VAL A 1 103 ? -14.953 -6.309 18.604 1.00 98.25 103 VAL A N 1
ATOM 788 C CA . VAL A 1 103 ? -14.711 -6.617 17.193 1.00 98.25 103 VAL A CA 1
ATOM 789 C C . VAL A 1 103 ? -15.350 -5.535 16.337 1.00 98.25 103 VAL A C 1
ATOM 791 O O . VAL A 1 103 ? -16.574 -5.423 16.304 1.00 98.25 103 VAL A O 1
ATOM 794 N N . VAL A 1 104 ? -14.526 -4.767 15.631 1.00 98.31 104 VAL A N 1
ATOM 795 C CA . VAL A 1 104 ? -14.950 -3.750 14.667 1.00 98.31 104 VAL A CA 1
ATOM 796 C C . VAL A 1 104 ? -15.015 -4.386 13.285 1.00 98.31 104 VAL A C 1
ATOM 798 O O . VAL A 1 104 ? -14.016 -4.908 12.793 1.00 98.31 104 VAL A O 1
ATOM 801 N N . GLU A 1 105 ? -16.168 -4.315 12.633 1.00 98.25 105 GLU A N 1
ATOM 802 C CA . GLU A 1 105 ? -16.348 -4.731 11.244 1.00 98.25 105 GLU A CA 1
ATOM 803 C C . GLU A 1 105 ? -16.882 -3.572 10.414 1.00 98.25 105 GLU A C 1
ATOM 805 O O . GLU A 1 105 ? -17.942 -3.023 10.723 1.00 98.25 105 GLU A O 1
ATOM 810 N N . THR A 1 106 ? -16.177 -3.225 9.340 1.00 98.69 106 THR A N 1
ATOM 811 C CA . THR A 1 106 ? -16.647 -2.195 8.411 1.00 98.69 106 THR A CA 1
ATOM 812 C C . THR A 1 106 ? -17.642 -2.751 7.399 1.00 98.69 106 THR A C 1
ATOM 814 O O . THR A 1 106 ? -17.727 -3.959 7.163 1.00 98.69 106 THR A O 1
ATOM 817 N N . GLU A 1 107 ? -18.368 -1.864 6.729 1.00 98.00 107 GLU A N 1
ATOM 818 C CA . GLU A 1 107 ? -18.948 -2.186 5.431 1.00 98.00 107 GLU A CA 1
ATOM 819 C C . GLU A 1 107 ? -17.850 -2.528 4.407 1.00 98.00 107 GLU A C 1
ATOM 821 O O . GLU A 1 107 ? -16.666 -2.230 4.607 1.00 98.00 107 GLU A O 1
ATOM 826 N N . GLN A 1 108 ? -18.251 -3.181 3.317 1.00 97.38 108 GLN A N 1
ATOM 827 C CA . GLN A 1 108 ? -17.388 -3.396 2.161 1.00 97.38 108 GLN A CA 1
ATOM 828 C C . GLN A 1 108 ? -17.633 -2.272 1.155 1.00 97.38 108 GLN A C 1
ATOM 830 O O . GLN A 1 108 ? -18.777 -2.042 0.761 1.00 97.38 108 GLN A O 1
ATOM 835 N N . VAL A 1 109 ? -16.570 -1.606 0.712 1.00 98.00 109 VAL A N 1
ATOM 836 C CA . VAL A 1 109 ? -16.641 -0.497 -0.252 1.00 98.00 109 VAL A CA 1
ATOM 837 C C . VAL A 1 109 ? -15.958 -0.858 -1.561 1.00 98.00 109 VAL A C 1
ATOM 839 O O . VAL A 1 109 ? -15.036 -1.667 -1.586 1.00 98.00 109 VAL A O 1
ATOM 842 N N . ASP A 1 110 ? -16.388 -0.255 -2.671 1.00 96.88 110 ASP A N 1
ATOM 843 C CA . ASP A 1 110 ? -15.768 -0.527 -3.974 1.00 96.88 110 ASP A CA 1
ATOM 844 C C 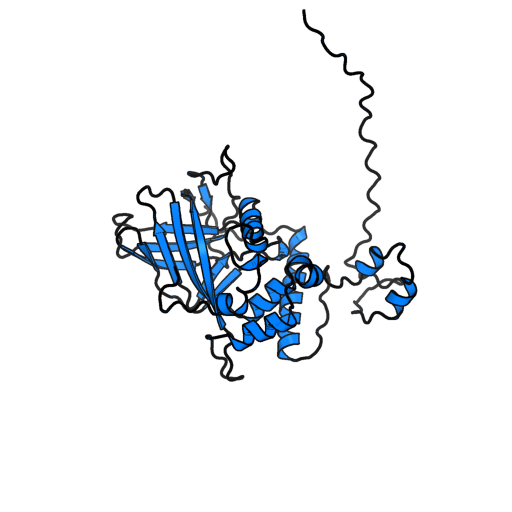. ASP A 1 110 ? -14.302 -0.084 -4.024 1.00 96.88 110 ASP A C 1
ATOM 846 O O . ASP A 1 110 ? -13.502 -0.750 -4.671 1.00 96.88 110 ASP A O 1
ATOM 850 N N . HIS A 1 111 ? -13.951 0.983 -3.303 1.00 97.31 111 HIS A N 1
ATOM 851 C CA . HIS A 1 111 ? -12.608 1.546 -3.229 1.00 97.31 111 HIS A CA 1
ATOM 852 C C . HIS A 1 111 ? -12.245 1.866 -1.780 1.00 97.31 111 HIS A C 1
ATOM 854 O O . HIS A 1 111 ? -12.901 2.689 -1.142 1.00 97.31 111 HIS A O 1
ATOM 860 N N . LEU A 1 112 ? -11.204 1.209 -1.274 1.00 98.06 112 LEU A N 1
ATOM 861 C CA . LEU A 1 112 ? -10.593 1.501 0.016 1.00 98.06 112 LEU A CA 1
ATOM 862 C C . LEU A 1 112 ? -9.151 1.940 -0.224 1.00 98.06 112 LEU A C 1
ATOM 864 O O . LEU A 1 112 ? -8.302 1.134 -0.595 1.00 98.06 112 LEU A O 1
ATOM 868 N N . HIS A 1 113 ? -8.906 3.218 0.009 1.00 97.81 113 HIS A N 1
ATOM 869 C CA . HIS A 1 113 ? -7.608 3.873 -0.017 1.00 97.81 113 HIS A CA 1
ATOM 870 C C . HIS A 1 113 ? -6.945 3.837 1.360 1.00 97.81 113 HIS A C 1
ATOM 872 O O . HIS A 1 113 ? -7.588 4.080 2.387 1.00 97.81 113 HIS A O 1
ATOM 878 N N . SER A 1 114 ? -5.650 3.555 1.376 1.00 96.50 114 SER A N 1
ATOM 879 C CA . SER A 1 114 ? -4.797 3.630 2.557 1.00 96.50 114 SER A CA 1
ATOM 880 C C . SER A 1 114 ? -3.402 4.093 2.155 1.00 96.50 114 SER A C 1
ATOM 882 O O . SER A 1 114 ? -3.033 3.978 0.981 1.00 96.50 114 SER A O 1
ATOM 884 N N . PRO A 1 115 ? -2.564 4.531 3.107 1.00 95.00 115 PRO A N 1
ATOM 885 C CA . PRO A 1 115 ? -1.158 4.715 2.800 1.00 95.00 115 PRO A CA 1
ATOM 886 C C . PRO A 1 115 ? -0.526 3.412 2.312 1.00 95.00 115 PRO A C 1
ATOM 888 O O . PRO A 1 115 ? -0.877 2.319 2.769 1.00 95.00 115 PRO A O 1
ATOM 891 N N . ARG A 1 116 ? 0.387 3.526 1.349 1.00 91.75 116 ARG A N 1
ATOM 892 C CA . ARG A 1 116 ? 1.130 2.399 0.788 1.00 91.75 116 ARG A CA 1
ATOM 893 C C . ARG A 1 116 ? 2.261 1.988 1.717 1.00 91.75 116 ARG A C 1
ATOM 895 O O . ARG A 1 116 ? 2.983 2.835 2.234 1.00 91.75 116 ARG A O 1
ATOM 902 N N . ILE A 1 117 ? 2.435 0.678 1.876 1.00 89.19 117 ILE A N 1
ATOM 903 C CA . ILE A 1 117 ? 3.655 0.115 2.457 1.00 89.19 117 ILE A CA 1
ATOM 904 C C . ILE A 1 117 ? 4.809 0.458 1.514 1.00 89.19 117 ILE A C 1
ATOM 906 O O . ILE A 1 117 ? 4.823 0.009 0.371 1.00 89.19 117 ILE A O 1
ATOM 910 N N . ALA A 1 118 ? 5.748 1.270 1.985 1.00 86.00 118 ALA A N 1
ATOM 911 C CA . ALA A 1 118 ? 6.869 1.753 1.190 1.00 86.00 118 ALA A CA 1
ATOM 912 C C . ALA A 1 118 ? 8.205 1.287 1.779 1.00 86.00 118 ALA A C 1
ATOM 914 O O . ALA A 1 118 ? 8.333 1.114 2.992 1.00 86.00 118 ALA A O 1
ATOM 915 N N . TRP A 1 119 ? 9.221 1.131 0.927 1.00 83.25 119 TRP A N 1
ATOM 916 C CA . TRP 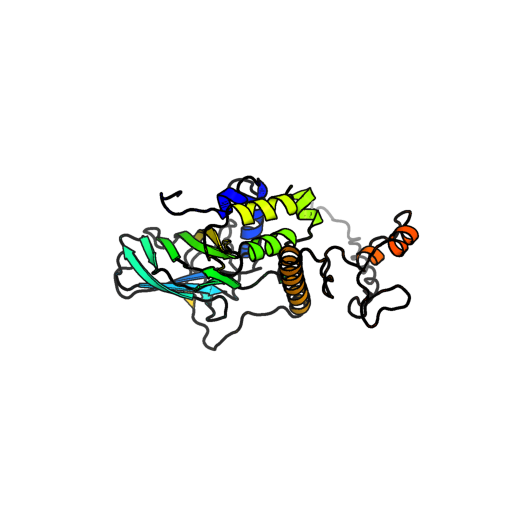A 1 119 ? 10.600 0.886 1.366 1.00 83.25 119 TRP A CA 1
ATOM 917 C C . TRP A 1 119 ? 11.501 2.117 1.229 1.00 83.25 119 TRP A C 1
ATOM 919 O O . TRP A 1 119 ? 12.515 2.206 1.929 1.00 83.25 119 TRP A O 1
ATOM 929 N N . PHE A 1 120 ? 11.104 3.066 0.376 1.00 83.88 120 PHE A N 1
ATOM 930 C CA . PHE A 1 120 ? 11.771 4.342 0.120 1.00 83.88 120 PHE A CA 1
ATOM 931 C C . PHE A 1 120 ? 10.757 5.481 -0.086 1.00 83.88 120 PHE A C 1
ATOM 933 O O . PHE A 1 120 ? 9.565 5.239 -0.283 1.00 83.88 120 PHE A O 1
ATOM 940 N N . TYR A 1 121 ? 11.210 6.738 0.009 1.00 84.81 121 TYR A N 1
ATOM 941 C CA . TYR A 1 121 ? 10.326 7.917 -0.026 1.00 84.81 121 TYR A CA 1
ATOM 942 C C . TYR A 1 121 ? 9.610 8.078 -1.370 1.00 84.81 121 TYR A C 1
ATOM 944 O O . TYR A 1 121 ? 8.422 8.411 -1.405 1.00 84.81 121 TYR A O 1
ATOM 952 N N . ASP A 1 122 ? 10.300 7.756 -2.458 1.00 83.81 122 ASP A N 1
ATOM 953 C CA . ASP A 1 122 ? 9.789 7.709 -3.828 1.00 83.81 122 ASP A CA 1
ATOM 954 C C . ASP A 1 122 ? 8.692 6.656 -4.052 1.00 83.81 122 ASP A C 1
ATOM 956 O O . ASP A 1 122 ? 7.948 6.749 -5.026 1.00 83.81 122 ASP A O 1
ATOM 960 N N . GLN A 1 123 ? 8.512 5.717 -3.120 1.00 85.75 123 GLN A N 1
ATOM 961 C CA . GLN A 1 123 ? 7.489 4.665 -3.190 1.00 85.75 123 GLN A CA 1
ATOM 962 C C . GLN A 1 123 ? 6.266 4.937 -2.328 1.00 85.75 123 GLN A C 1
ATOM 964 O O . GLN A 1 123 ? 5.269 4.223 -2.437 1.00 85.75 123 GLN A O 1
ATOM 969 N N . THR A 1 124 ? 6.312 5.959 -1.475 1.00 89.12 124 THR A N 1
ATOM 970 C CA . THR A 1 124 ? 5.142 6.380 -0.698 1.00 89.12 124 THR A CA 1
ATOM 971 C C . THR A 1 124 ? 3.991 6.725 -1.639 1.00 89.12 124 THR A C 1
ATOM 973 O O . THR A 1 124 ? 4.188 7.310 -2.706 1.00 89.12 124 THR A O 1
ATOM 976 N N . GLY A 1 125 ? 2.757 6.407 -1.270 1.00 90.00 125 GLY A N 1
ATOM 977 C CA . GLY A 1 125 ? 1.636 6.627 -2.174 1.00 90.00 125 GLY A CA 1
ATOM 978 C C . GLY A 1 125 ? 0.347 6.012 -1.679 1.00 90.00 125 GLY A C 1
ATOM 979 O O . GLY A 1 125 ? 0.244 5.599 -0.530 1.00 90.00 125 GLY A O 1
ATOM 980 N N . ASP A 1 126 ? -0.629 5.969 -2.573 1.00 92.88 126 ASP A N 1
ATOM 981 C CA . ASP A 1 126 ? -1.899 5.312 -2.317 1.00 92.88 126 ASP A CA 1
ATOM 982 C C . ASP A 1 126 ? -1.805 3.803 -2.556 1.00 92.88 126 ASP A C 1
ATOM 984 O O . ASP A 1 126 ? -1.219 3.327 -3.542 1.00 92.88 126 ASP A O 1
ATOM 988 N N . THR A 1 127 ? -2.425 3.069 -1.642 1.00 93.75 127 THR A N 1
ATOM 989 C CA . THR A 1 127 ? -2.818 1.683 -1.816 1.00 93.75 127 THR A CA 1
ATOM 990 C C . THR A 1 127 ? -4.336 1.629 -1.895 1.00 93.75 127 THR A C 1
ATO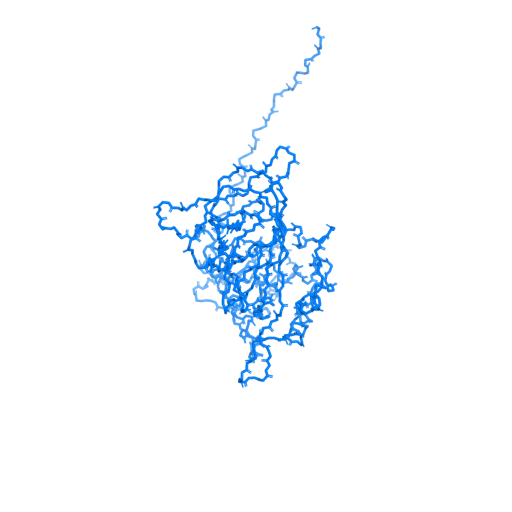M 992 O O . THR A 1 127 ? -5.030 1.750 -0.892 1.00 93.75 127 THR A O 1
ATOM 995 N N . ASN A 1 128 ? -4.843 1.373 -3.098 1.00 95.62 128 ASN A N 1
ATOM 996 C CA . ASN A 1 128 ? -6.257 1.132 -3.352 1.00 95.62 128 ASN A CA 1
ATOM 997 C C . ASN A 1 128 ? -6.568 -0.372 -3.315 1.00 95.62 128 ASN A C 1
ATOM 999 O O . ASN A 1 128 ? -5.942 -1.154 -4.039 1.00 95.62 128 ASN A O 1
ATOM 1003 N N . PHE A 1 129 ? -7.553 -0.759 -2.511 1.00 97.19 129 PHE A N 1
ATOM 1004 C CA . PHE A 1 129 ? -8.190 -2.071 -2.516 1.00 97.19 129 PHE A CA 1
ATOM 1005 C C . PHE A 1 129 ? -9.583 -1.966 -3.133 1.00 97.19 129 PHE A C 1
ATOM 1007 O O . PHE A 1 129 ? -10.435 -1.213 -2.655 1.00 97.19 129 PHE A O 1
ATOM 1014 N N . ARG A 1 130 ? -9.848 -2.785 -4.153 1.00 97.12 130 ARG A N 1
ATOM 1015 C CA . ARG A 1 130 ? -11.201 -2.993 -4.667 1.00 97.12 130 ARG A CA 1
ATOM 1016 C C . ARG A 1 130 ? -11.980 -3.920 -3.753 1.00 97.12 130 ARG A C 1
ATOM 1018 O O . ARG A 1 130 ? -11.428 -4.919 -3.299 1.00 97.12 130 ARG A O 1
ATOM 1025 N N . GLN A 1 131 ? -13.260 -3.628 -3.525 1.00 96.50 131 GLN A N 1
ATOM 1026 C CA . GLN A 1 131 ? -14.084 -4.398 -2.578 1.00 96.50 131 GLN A CA 1
ATOM 1027 C C . GLN A 1 131 ? -13.429 -4.479 -1.186 1.00 96.50 131 GLN A C 1
ATOM 1029 O O . GLN A 1 131 ? -13.374 -5.537 -0.562 1.00 96.50 131 GLN A O 1
ATOM 1034 N N . GLY A 1 132 ? -12.875 -3.352 -0.739 1.00 96.94 132 GLY A N 1
ATOM 1035 C CA . GLY A 1 132 ? -12.103 -3.255 0.488 1.00 96.94 132 GLY A CA 1
ATOM 1036 C C . GLY A 1 132 ? -12.965 -3.353 1.746 1.00 96.94 132 GLY A C 1
ATOM 1037 O O . GLY A 1 132 ? -14.080 -2.826 1.788 1.00 96.94 132 GLY A O 1
ATOM 1038 N N . LYS A 1 133 ? -12.431 -4.003 2.783 1.00 96.88 133 LYS A N 1
ATOM 1039 C CA . LYS A 1 133 ? -13.041 -4.132 4.114 1.00 96.88 133 LYS A CA 1
ATOM 1040 C C . LYS A 1 133 ? -11.959 -4.165 5.197 1.00 96.88 133 LYS A C 1
ATOM 1042 O O . LYS A 1 133 ? -10.859 -4.676 4.973 1.00 96.88 133 LYS A O 1
ATOM 1047 N N . ILE A 1 134 ? -12.287 -3.662 6.386 1.00 98.06 134 ILE A N 1
ATOM 1048 C CA . ILE A 1 134 ? -11.441 -3.727 7.580 1.00 98.06 134 ILE A CA 1
ATOM 1049 C C . ILE A 1 134 ? -12.173 -4.505 8.679 1.00 98.06 134 ILE A C 1
ATOM 1051 O O . ILE A 1 134 ? -13.374 -4.331 8.909 1.00 98.06 134 ILE A O 1
ATOM 1055 N N . ARG A 1 135 ? -11.429 -5.365 9.378 1.00 97.81 135 ARG A N 1
ATOM 1056 C CA . ARG A 1 135 ? -11.854 -6.023 10.615 1.00 97.81 135 ARG A CA 1
ATOM 1057 C C . ARG A 1 135 ? -10.793 -5.818 11.685 1.00 97.81 135 ARG A C 1
ATOM 1059 O O . ARG A 1 135 ? -9.651 -6.224 11.480 1.00 97.81 135 ARG A O 1
ATOM 1066 N N . LEU A 1 136 ? -11.163 -5.247 12.825 1.00 98.06 136 LEU A N 1
ATOM 1067 C CA . LEU A 1 136 ? -10.262 -5.032 13.958 1.00 98.06 136 LEU A CA 1
ATOM 1068 C C . LEU A 1 136 ? -10.767 -5.788 15.190 1.00 98.06 136 LEU A C 1
ATOM 1070 O O . LEU A 1 136 ? -11.968 -5.898 15.407 1.00 98.06 136 LEU A O 1
ATOM 1074 N N . ASN A 1 137 ? -9.846 -6.260 16.019 1.00 97.88 137 ASN A N 1
ATOM 1075 C CA . ASN A 1 137 ? -10.086 -6.784 17.355 1.00 97.88 137 ASN A CA 1
ATOM 1076 C C . ASN A 1 137 ? -9.400 -5.838 18.345 1.00 97.88 137 ASN A C 1
ATOM 1078 O O . ASN A 1 137 ? -8.167 -5.823 18.432 1.00 97.88 137 ASN A O 1
ATOM 1082 N N . MET A 1 138 ? -10.189 -5.039 19.058 1.00 96.56 138 MET A N 1
ATOM 1083 C CA . MET A 1 138 ? -9.699 -4.121 20.084 1.00 96.56 138 MET A CA 1
ATOM 1084 C C . MET A 1 138 ? -9.488 -4.863 21.401 1.00 96.56 138 MET A C 1
ATOM 1086 O O . MET A 1 138 ? -10.333 -5.657 21.828 1.00 96.56 138 MET A O 1
ATOM 1090 N N . ALA A 1 139 ? -8.357 -4.610 22.053 1.00 95.06 139 ALA A N 1
ATOM 1091 C CA . ALA A 1 139 ? -8.122 -5.091 23.403 1.00 95.06 139 ALA A CA 1
ATOM 1092 C C . ALA A 1 139 ? -9.082 -4.400 24.383 1.00 95.06 139 ALA A C 1
ATOM 1094 O O . ALA A 1 139 ? -9.477 -3.252 24.190 1.00 95.06 139 ALA A O 1
ATOM 1095 N N . ARG A 1 140 ? -9.455 -5.104 25.459 1.00 92.94 140 ARG A N 1
ATOM 1096 C CA . ARG A 1 140 ? -10.400 -4.582 26.466 1.00 92.94 140 ARG A CA 1
ATOM 1097 C C . ARG A 1 140 ? -9.896 -3.334 27.190 1.00 92.94 140 ARG A C 1
ATOM 1099 O O . ARG A 1 140 ? -10.710 -2.584 27.710 1.00 92.94 140 ARG A O 1
ATOM 1106 N N . ASP A 1 141 ? -8.581 -3.156 27.265 1.00 91.69 141 ASP A N 1
ATOM 1107 C CA . ASP A 1 141 ? -7.945 -1.978 27.859 1.00 91.69 141 ASP A CA 1
ATOM 1108 C C . ASP A 1 141 ? -7.910 -0.771 26.907 1.00 91.69 141 ASP A C 1
ATOM 1110 O O . ASP A 1 141 ? -7.562 0.325 27.334 1.00 91.69 141 ASP A O 1
ATOM 1114 N N . GLY A 1 142 ? -8.271 -0.958 25.632 1.00 88.31 142 GLY A N 1
ATOM 1115 C CA . GLY A 1 142 ? -8.222 0.076 24.600 1.00 88.31 142 GLY A CA 1
ATOM 1116 C C . GLY A 1 142 ? -6.809 0.475 24.163 1.00 88.31 142 GLY A C 1
ATOM 1117 O O . GLY A 1 142 ? -6.682 1.349 23.311 1.00 88.31 142 GLY A O 1
ATOM 1118 N N . LEU A 1 143 ? -5.756 -0.156 24.698 1.00 91.44 143 LEU A N 1
ATOM 1119 C CA . LEU A 1 143 ? -4.360 0.234 24.451 1.00 91.44 143 LEU A CA 1
ATOM 1120 C C . LEU A 1 143 ? -3.777 -0.384 23.181 1.00 91.44 143 LEU A C 1
ATOM 1122 O O . LEU A 1 143 ? -2.767 0.078 22.652 1.00 91.44 143 LEU A O 1
ATOM 1126 N N . SER A 1 144 ? -4.393 -1.456 22.690 1.00 93.81 144 SER A N 1
ATOM 1127 C CA . SER A 1 144 ? -3.929 -2.151 21.498 1.00 93.81 144 SER A CA 1
ATOM 1128 C C . SER A 1 144 ? -5.081 -2.708 20.681 1.00 93.81 144 SER A C 1
ATOM 1130 O O . SER A 1 144 ? -6.183 -2.954 21.177 1.00 93.81 144 SER A O 1
ATOM 1132 N N . ALA A 1 145 ? -4.810 -2.940 19.404 1.00 95.56 145 ALA A N 1
ATOM 1133 C CA . ALA A 1 145 ? -5.714 -3.670 18.540 1.00 95.56 145 ALA A CA 1
ATOM 1134 C C . ALA A 1 145 ? -4.927 -4.475 17.501 1.00 95.56 145 ALA A C 1
ATOM 1136 O O . ALA A 1 145 ? -3.807 -4.133 17.111 1.00 95.56 145 ALA A O 1
ATOM 1137 N N . THR A 1 146 ? -5.534 -5.557 17.032 1.00 97.19 146 THR A N 1
ATOM 1138 C CA . THR A 1 146 ? -5.050 -6.326 15.878 1.00 97.19 146 THR A CA 1
ATOM 1139 C C . THR A 1 146 ? -6.116 -6.318 14.803 1.00 97.19 146 THR A C 1
ATOM 1141 O O . THR A 1 146 ? -7.283 -6.091 15.101 1.00 97.19 146 THR A O 1
ATOM 1144 N N . GLY A 1 147 ? -5.762 -6.552 13.549 1.00 95.25 147 GLY A N 1
ATOM 1145 C CA . GLY A 1 147 ? -6.785 -6.566 12.516 1.00 95.25 147 GLY A CA 1
ATOM 1146 C C . GLY A 1 147 ? -6.308 -7.029 11.162 1.00 95.25 147 GLY A C 1
ATOM 1147 O O . GLY A 1 147 ? -5.137 -7.354 10.961 1.00 95.25 147 GLY A O 1
ATOM 1148 N N . LEU A 1 148 ? -7.259 -7.042 10.242 1.00 95.69 148 LEU A N 1
ATOM 1149 C CA . LEU A 1 148 ? -7.064 -7.315 8.834 1.00 95.69 148 LEU A CA 1
ATOM 1150 C C . LEU A 1 148 ? -7.671 -6.167 8.033 1.00 95.69 148 LEU A C 1
ATOM 1152 O O . LEU A 1 148 ? -8.806 -5.757 8.279 1.00 95.69 148 LEU A O 1
ATOM 1156 N N . LEU A 1 149 ? -6.915 -5.690 7.056 1.00 95.88 149 LEU A N 1
ATOM 1157 C CA . LEU A 1 149 ? -7.410 -4.881 5.953 1.00 95.88 149 LEU A CA 1
ATOM 1158 C C . LEU A 1 149 ? -7.286 -5.742 4.698 1.00 95.88 149 LEU A C 1
ATOM 1160 O O . LEU A 1 149 ? -6.232 -6.335 4.474 1.00 95.88 149 LEU A O 1
ATOM 1164 N N . GLY A 1 150 ? -8.337 -5.858 3.894 1.00 95.62 150 GLY A N 1
ATOM 1165 C CA . GLY A 1 150 ? -8.295 -6.724 2.718 1.00 95.62 150 GLY A CA 1
ATOM 1166 C C . GLY A 1 150 ? -9.265 -6.328 1.619 1.00 95.62 150 GLY A C 1
ATOM 1167 O O . GLY A 1 150 ? -10.153 -5.505 1.826 1.00 95.62 150 GLY A O 1
ATOM 1168 N N . GLY A 1 151 ? -9.060 -6.923 0.447 1.00 95.75 151 GLY A N 1
ATOM 1169 C CA . GLY A 1 151 ? -9.802 -6.688 -0.792 1.00 95.75 151 GLY A CA 1
ATOM 1170 C C . GLY A 1 151 ? -8.994 -7.200 -1.988 1.00 95.75 151 GLY A C 1
ATOM 1171 O O . GLY A 1 151 ? -8.066 -7.992 -1.819 1.00 95.75 151 GLY A O 1
ATOM 1172 N N . TYR A 1 152 ? -9.292 -6.723 -3.192 1.00 96.94 152 TYR A N 1
ATOM 1173 C CA . TYR A 1 152 ? -8.516 -7.030 -4.394 1.00 96.94 152 TYR A CA 1
ATOM 1174 C C . TYR A 1 152 ? -7.555 -5.891 -4.729 1.00 96.94 152 TYR A C 1
ATOM 1176 O O . TYR A 1 152 ? -7.954 -4.731 -4.829 1.00 96.94 152 TYR A O 1
ATOM 1184 N N . ARG A 1 153 ? -6.285 -6.232 -4.937 1.00 96.50 153 ARG A N 1
ATOM 1185 C CA . ARG A 1 153 ? -5.258 -5.329 -5.475 1.00 96.50 153 ARG A CA 1
ATOM 1186 C C . ARG A 1 153 ? -5.035 -5.661 -6.943 1.00 96.50 153 ARG A C 1
ATOM 1188 O O . ARG A 1 153 ? -5.143 -6.827 -7.316 1.00 96.50 153 ARG A O 1
ATOM 1195 N N . ASP A 1 154 ? -4.689 -4.673 -7.760 1.00 95.25 154 ASP A N 1
ATOM 1196 C CA . ASP A 1 154 ? -4.207 -4.959 -9.111 1.00 95.25 154 ASP A CA 1
ATOM 1197 C C . ASP A 1 154 ? -2.892 -5.741 -9.008 1.00 95.25 154 ASP A C 1
ATOM 1199 O O . ASP A 1 154 ? -1.923 -5.278 -8.399 1.00 95.25 154 ASP A O 1
ATOM 1203 N N . TRP A 1 155 ? -2.848 -6.952 -9.562 1.00 95.25 155 TRP A N 1
ATOM 1204 C CA . TRP A 1 155 ? -1.652 -7.784 -9.429 1.00 95.25 155 TRP A CA 1
ATOM 1205 C C . TRP A 1 155 ? -0.454 -7.199 -10.188 1.00 95.25 155 TRP A C 1
ATOM 1207 O O . TRP A 1 155 ? 0.689 -7.492 -9.842 1.00 95.25 155 TRP A O 1
ATOM 1217 N N . ARG A 1 156 ? -0.697 -6.354 -11.199 1.00 93.44 156 ARG A N 1
ATOM 1218 C CA . ARG A 1 156 ? 0.347 -5.687 -11.987 1.00 93.44 156 ARG A CA 1
ATOM 1219 C C . ARG A 1 156 ? 0.990 -4.558 -11.198 1.00 93.44 156 ARG A C 1
ATOM 1221 O O . ARG A 1 156 ? 2.200 -4.380 -11.303 1.00 93.44 156 ARG A O 1
ATOM 1228 N N . ASP A 1 157 ? 0.204 -3.860 -10.376 1.00 92.19 157 ASP A N 1
ATOM 1229 C CA . ASP A 1 157 ? 0.736 -2.890 -9.420 1.00 92.19 157 ASP A CA 1
ATOM 1230 C C . ASP A 1 157 ? 1.673 -3.585 -8.437 1.00 92.19 157 ASP A C 1
ATOM 1232 O O . ASP A 1 157 ? 2.807 -3.153 -8.285 1.00 92.19 157 ASP A O 1
ATOM 1236 N N . LEU A 1 158 ? 1.246 -4.707 -7.847 1.00 91.44 158 LEU A N 1
ATOM 1237 C CA . LEU A 1 158 ? 2.072 -5.485 -6.916 1.00 91.44 158 LEU A CA 1
ATOM 1238 C C . LEU A 1 158 ? 3.346 -6.029 -7.577 1.00 91.44 158 LEU A C 1
ATOM 1240 O O . LEU A 1 158 ? 4.422 -5.964 -6.990 1.00 91.44 158 LEU A O 1
ATOM 1244 N N . TYR A 1 159 ? 3.231 -6.541 -8.805 1.00 90.88 159 TYR A N 1
ATOM 1245 C CA . TYR A 1 159 ? 4.371 -7.021 -9.584 1.00 90.88 159 TYR A CA 1
ATOM 1246 C C . TYR A 1 159 ? 5.406 -5.913 -9.813 1.00 90.88 159 TYR A C 1
ATOM 1248 O O . TYR A 1 159 ? 6.597 -6.114 -9.569 1.00 90.88 159 TYR A O 1
ATOM 1256 N N . ALA A 1 160 ? 4.954 -4.743 -10.264 1.00 88.75 160 ALA A N 1
ATOM 1257 C CA . ALA A 1 160 ? 5.830 -3.626 -10.580 1.00 88.75 160 ALA A CA 1
ATOM 1258 C C . ALA A 1 160 ? 6.400 -2.951 -9.318 1.00 88.75 160 ALA A C 1
ATOM 1260 O O . ALA A 1 160 ? 7.597 -2.685 -9.269 1.00 88.75 160 ALA A O 1
ATOM 1261 N N . GLU A 1 161 ? 5.578 -2.745 -8.283 1.00 86.19 161 GLU A N 1
ATOM 1262 C CA . GLU A 1 161 ? 5.995 -2.188 -6.988 1.00 86.19 161 GLU A CA 1
ATOM 1263 C C . GLU A 1 161 ? 7.058 -3.061 -6.313 1.00 86.19 161 GLU A C 1
ATOM 1265 O O . GLU A 1 161 ? 7.986 -2.524 -5.719 1.00 86.19 161 GLU A O 1
ATOM 1270 N N . ASN A 1 162 ? 6.958 -4.389 -6.432 1.00 82.50 162 ASN A N 1
ATOM 1271 C CA . ASN A 1 162 ? 7.953 -5.289 -5.866 1.00 82.50 162 ASN A CA 1
ATOM 1272 C C . ASN A 1 162 ? 9.246 -5.356 -6.686 1.00 82.50 162 ASN A C 1
ATOM 1274 O O . ASN A 1 162 ? 10.339 -5.223 -6.137 1.00 82.50 162 ASN A O 1
ATOM 1278 N N . THR A 1 163 ? 9.129 -5.556 -8.002 1.00 76.88 163 THR A N 1
ATOM 1279 C CA . THR A 1 163 ? 10.295 -5.766 -8.879 1.00 76.88 163 THR A CA 1
ATOM 1280 C C . THR A 1 163 ? 11.248 -4.568 -8.850 1.00 76.88 163 THR A C 1
ATOM 1282 O O . THR A 1 163 ? 12.459 -4.753 -8.924 1.00 76.88 163 THR A O 1
ATOM 1285 N N . PHE A 1 164 ? 10.701 -3.360 -8.688 1.00 71.94 164 PHE A N 1
ATOM 1286 C CA . PHE A 1 164 ? 11.444 -2.094 -8.719 1.00 71.94 164 PHE A CA 1
ATOM 1287 C C . PHE A 1 164 ? 11.426 -1.366 -7.367 1.00 71.94 164 PHE A C 1
ATOM 1289 O O . PHE A 1 164 ? 11.524 -0.146 -7.253 1.00 71.94 164 PHE A O 1
ATOM 1296 N N . ALA A 1 165 ? 11.259 -2.144 -6.300 1.00 63.16 165 ALA A N 1
ATOM 1297 C CA . ALA A 1 165 ? 11.241 -1.665 -4.931 1.00 63.16 165 ALA A CA 1
ATOM 1298 C C . ALA A 1 165 ? 12.592 -1.144 -4.428 1.00 63.16 165 ALA A C 1
ATOM 1300 O O . ALA A 1 165 ? 12.624 -0.456 -3.415 1.00 63.16 165 ALA A O 1
ATOM 1301 N N . GLN A 1 166 ? 13.725 -1.541 -5.007 1.00 63.38 166 GLN A N 1
ATOM 1302 C CA . GLN A 1 166 ? 15.055 -1.138 -4.522 1.00 63.38 166 GLN A CA 1
ATOM 1303 C C . GLN A 1 166 ? 16.014 -1.027 -5.702 1.00 63.38 166 GLN A C 1
ATOM 1305 O O . GLN A 1 166 ? 16.498 0.053 -6.017 1.00 63.38 166 GLN A O 1
ATOM 1310 N N . ASP A 1 167 ? 16.228 -2.171 -6.342 1.00 66.06 167 ASP A N 1
ATOM 1311 C CA . ASP A 1 167 ? 16.701 -2.368 -7.697 1.00 66.06 167 ASP A CA 1
ATOM 1312 C C . ASP A 1 167 ? 16.389 -3.832 -8.065 1.00 66.06 167 ASP A C 1
ATOM 1314 O O . ASP A 1 167 ? 16.384 -4.712 -7.194 1.00 66.06 167 ASP A O 1
ATOM 1318 N N . GLY A 1 168 ? 16.082 -4.117 -9.334 1.00 64.19 168 GLY A N 1
ATOM 1319 C CA . GLY A 1 168 ? 15.706 -5.477 -9.755 1.00 64.19 168 GLY A CA 1
ATOM 1320 C C . GLY A 1 168 ? 16.796 -6.531 -9.492 1.00 64.19 168 GLY A C 1
ATOM 1321 O O . GLY A 1 168 ? 16.495 -7.713 -9.320 1.00 64.19 168 GLY A O 1
ATOM 1322 N N . GLY A 1 169 ? 18.062 -6.104 -9.401 1.00 66.44 169 GLY A N 1
ATOM 1323 C CA . GLY A 1 169 ? 19.193 -6.965 -9.058 1.00 66.44 169 GLY A CA 1
ATOM 1324 C C . GLY A 1 169 ? 19.152 -7.429 -7.604 1.00 66.44 169 GLY A C 1
ATOM 1325 O O . GLY A 1 169 ? 19.356 -8.614 -7.335 1.00 66.44 169 GLY A O 1
ATOM 1326 N N . GLN A 1 170 ? 18.840 -6.537 -6.665 1.00 73.00 170 GLN A N 1
ATOM 1327 C CA . GLN A 1 170 ? 18.698 -6.856 -5.248 1.00 73.00 170 GLN A CA 1
ATOM 1328 C C . GLN A 1 170 ? 17.530 -7.801 -4.997 1.00 73.00 170 GLN A C 1
ATOM 1330 O O . GLN A 1 170 ? 17.696 -8.732 -4.212 1.00 73.00 170 GLN A O 1
ATOM 1335 N N . GLN A 1 171 ? 16.400 -7.637 -5.687 1.00 76.69 171 GLN A N 1
ATOM 1336 C CA . GLN A 1 171 ? 15.281 -8.575 -5.534 1.00 76.69 171 GLN A CA 1
ATOM 1337 C C . GLN A 1 171 ? 15.656 -9.988 -6.002 1.00 76.69 171 GLN A C 1
ATOM 1339 O O . GLN A 1 171 ? 15.490 -10.958 -5.262 1.00 76.69 171 GLN A O 1
ATOM 1344 N N . GLY A 1 172 ? 16.281 -10.106 -7.178 1.00 75.44 172 GLY A N 1
ATOM 1345 C CA . GLY A 1 172 ? 16.705 -11.407 -7.704 1.00 75.44 172 GLY A CA 1
ATOM 1346 C C . GLY A 1 172 ? 17.833 -12.075 -6.908 1.00 75.44 172 GLY A C 1
ATOM 1347 O O . GLY A 1 172 ? 17.860 -13.299 -6.782 1.00 75.44 172 GLY A O 1
ATOM 1348 N N . THR A 1 173 ? 18.777 -11.297 -6.366 1.00 75.81 173 THR A N 1
ATOM 1349 C CA . THR A 1 173 ? 19.984 -11.842 -5.711 1.00 75.81 173 THR A CA 1
ATOM 1350 C C . THR A 1 173 ? 19.887 -11.930 -4.192 1.00 75.81 173 THR A C 1
ATOM 1352 O O . THR A 1 173 ? 20.281 -12.954 -3.635 1.00 75.81 173 THR A O 1
ATOM 1355 N N . ARG A 1 174 ? 19.391 -10.882 -3.521 1.00 76.19 174 ARG A N 1
ATOM 1356 C CA . ARG A 1 174 ? 19.304 -10.810 -2.054 1.00 76.19 174 ARG A CA 1
ATOM 1357 C C . ARG A 1 174 ? 18.046 -11.486 -1.533 1.00 76.19 174 ARG A C 1
ATOM 1359 O O . ARG A 1 174 ? 18.136 -12.232 -0.566 1.00 76.19 174 ARG A O 1
ATOM 1366 N N . GLU A 1 175 ? 16.905 -11.215 -2.163 1.00 79.69 175 GLU A N 1
ATOM 1367 C CA . GLU A 1 175 ? 15.614 -11.762 -1.723 1.00 79.69 175 GLU A CA 1
ATOM 1368 C C . GLU A 1 175 ? 15.260 -13.080 -2.422 1.00 79.69 175 GLU A C 1
ATOM 1370 O O . GLU A 1 175 ? 14.322 -13.752 -2.022 1.00 79.69 175 GLU A O 1
ATOM 1375 N N . HIS A 1 176 ? 16.061 -13.509 -3.406 1.00 81.94 176 HIS A N 1
ATOM 1376 C CA . HIS A 1 176 ? 15.851 -14.747 -4.166 1.00 81.94 176 HIS A CA 1
ATOM 1377 C C . HIS A 1 176 ? 14.504 -14.792 -4.909 1.00 81.94 176 HIS A C 1
ATOM 1379 O O . HIS A 1 176 ? 13.937 -15.865 -5.136 1.00 81.94 176 HIS A O 1
ATOM 1385 N N . GLU A 1 177 ? 14.019 -13.627 -5.339 1.00 83.69 177 GLU A N 1
ATOM 1386 C CA . GLU A 1 177 ? 12.757 -13.489 -6.054 1.00 83.69 177 GLU A CA 1
ATOM 1387 C C . GLU A 1 177 ? 12.975 -13.455 -7.571 1.00 83.69 177 GLU A C 1
ATOM 1389 O O . GLU A 1 177 ? 13.474 -12.484 -8.141 1.00 83.69 177 GLU A O 1
ATOM 1394 N N . ASP A 1 178 ? 12.551 -14.513 -8.263 1.00 86.88 178 ASP A N 1
ATOM 1395 C CA . ASP A 1 178 ? 12.539 -14.527 -9.726 1.00 86.88 178 ASP A CA 1
ATOM 1396 C C . ASP A 1 178 ? 11.340 -13.725 -10.259 1.00 86.88 178 ASP A C 1
ATOM 1398 O O . ASP A 1 178 ? 10.190 -14.175 -10.199 1.00 86.88 178 ASP A O 1
ATOM 1402 N N . ALA A 1 179 ? 11.604 -12.533 -10.804 1.00 85.00 179 ALA A N 1
ATOM 1403 C CA . ALA A 1 179 ? 10.565 -11.620 -11.288 1.00 85.00 179 ALA A CA 1
ATOM 1404 C C . ALA A 1 179 ? 9.677 -12.252 -12.379 1.00 85.00 179 ALA A C 1
ATOM 1406 O O . ALA A 1 179 ? 8.463 -12.042 -12.404 1.00 85.00 179 ALA A O 1
ATOM 1407 N N . VAL A 1 180 ? 10.246 -13.090 -13.254 1.00 87.56 180 VAL A N 1
ATOM 1408 C CA . VAL A 1 180 ? 9.481 -13.780 -14.306 1.00 87.56 180 VAL A CA 1
ATOM 1409 C C . VAL A 1 180 ? 8.489 -14.770 -13.690 1.00 87.56 180 VAL A C 1
ATOM 1411 O O . VAL A 1 180 ? 7.308 -14.788 -14.049 1.00 87.56 180 VAL A O 1
ATOM 1414 N N . SER A 1 181 ? 8.935 -15.572 -12.728 1.00 90.31 181 SER A N 1
ATOM 1415 C CA . SER A 1 181 ? 8.096 -16.515 -11.994 1.00 90.31 181 SER A CA 1
ATOM 1416 C C . SER A 1 181 ? 7.039 -15.790 -11.174 1.00 90.31 181 SER A C 1
ATOM 1418 O O . SER A 1 181 ? 5.887 -16.227 -11.178 1.00 90.31 181 SER A O 1
ATOM 1420 N N . LEU A 1 182 ? 7.382 -14.664 -10.539 1.00 90.81 182 LEU A N 1
ATOM 1421 C CA . LEU A 1 182 ? 6.431 -13.831 -9.806 1.00 90.81 182 LEU A CA 1
ATOM 1422 C C . LEU A 1 182 ? 5.317 -13.319 -10.728 1.00 90.81 182 LEU A C 1
ATOM 1424 O O . LEU A 1 182 ? 4.142 -13.457 -10.386 1.00 90.81 182 LEU A O 1
ATOM 1428 N N . TYR A 1 183 ? 5.650 -12.823 -11.925 1.00 92.44 183 TYR A N 1
ATOM 1429 C CA . TYR A 1 183 ? 4.658 -12.408 -12.923 1.00 92.44 183 TYR A CA 1
ATOM 1430 C C . TYR A 1 183 ? 3.650 -13.527 -13.224 1.00 92.44 183 TYR A C 1
ATOM 1432 O O . TYR A 1 183 ? 2.434 -13.329 -13.126 1.00 92.44 183 TYR A O 1
ATOM 1440 N N . TYR A 1 184 ? 4.133 -14.729 -13.560 1.00 94.06 184 TYR A N 1
ATOM 1441 C CA . TYR A 1 184 ? 3.248 -15.853 -13.872 1.00 94.06 184 TYR A CA 1
ATOM 1442 C C . TYR A 1 184 ? 2.477 -16.337 -12.643 1.00 94.06 184 TYR A C 1
ATOM 1444 O O . TYR A 1 184 ? 1.314 -16.728 -12.773 1.00 94.06 184 TYR A O 1
ATOM 1452 N N . ALA A 1 185 ? 3.092 -16.301 -11.459 1.00 94.94 185 ALA A N 1
ATOM 1453 C CA . ALA A 1 185 ? 2.467 -16.702 -10.209 1.00 94.94 185 ALA A CA 1
ATOM 1454 C C . ALA A 1 185 ? 1.321 -15.769 -9.809 1.00 94.94 185 ALA A C 1
ATOM 1456 O O . ALA A 1 185 ? 0.255 -16.261 -9.445 1.00 94.94 185 ALA A O 1
ATOM 1457 N N . LEU A 1 186 ? 1.510 -14.457 -9.930 1.00 95.56 186 LEU A N 1
ATOM 1458 C CA . LEU A 1 186 ? 0.473 -13.461 -9.677 1.00 95.56 186 LEU A CA 1
ATOM 1459 C C . LEU A 1 186 ? -0.654 -13.580 -10.705 1.00 95.56 186 LEU A C 1
ATOM 1461 O O . LEU A 1 186 ? -1.816 -13.759 -10.343 1.00 95.56 186 LEU A O 1
ATOM 1465 N N . ARG A 1 187 ? -0.311 -13.596 -11.997 1.00 95.00 187 ARG A N 1
ATOM 1466 C CA . ARG A 1 187 ? -1.296 -13.670 -13.082 1.00 95.00 187 ARG A CA 1
ATOM 1467 C C . ARG A 1 187 ? -2.157 -14.934 -13.032 1.00 95.00 187 ARG A C 1
ATOM 1469 O O . ARG A 1 187 ? -3.347 -14.862 -13.324 1.00 95.00 187 ARG A O 1
ATOM 1476 N N . ARG A 1 188 ? -1.581 -16.102 -12.715 1.00 95.06 188 ARG A N 1
ATOM 1477 C CA . ARG A 1 188 ? -2.330 -17.378 -12.686 1.00 95.06 188 ARG A CA 1
ATOM 1478 C C . ARG A 1 188 ? -3.269 -17.507 -11.484 1.00 95.06 188 ARG A C 1
ATOM 1480 O O . ARG A 1 188 ? -4.206 -18.292 -11.553 1.00 95.06 188 ARG A O 1
ATOM 1487 N N . ASN A 1 189 ? -2.980 -16.795 -10.395 1.00 96.12 189 ASN A N 1
ATOM 1488 C CA . ASN A 1 189 ? -3.750 -16.845 -9.152 1.00 96.12 189 ASN A CA 1
ATOM 1489 C C . ASN A 1 189 ? -4.657 -15.624 -8.962 1.00 96.12 189 ASN A C 1
ATOM 1491 O O . ASN A 1 189 ? -5.418 -15.609 -8.001 1.00 96.12 189 ASN A O 1
ATOM 1495 N N . ALA A 1 190 ? -4.586 -14.619 -9.841 1.00 96.50 190 ALA A N 1
ATOM 1496 C CA . ALA A 1 190 ? -5.544 -13.523 -9.864 1.00 96.50 190 ALA A CA 1
ATOM 1497 C C . ALA A 1 190 ? -6.978 -14.080 -9.925 1.00 96.50 190 ALA A C 1
ATOM 1499 O O . ALA A 1 190 ? -7.295 -14.932 -10.760 1.00 96.50 190 ALA A O 1
ATOM 1500 N N . ASP A 1 191 ? -7.824 -13.612 -9.014 1.00 95.62 191 ASP A N 1
ATOM 1501 C CA . ASP A 1 191 ? -9.116 -14.203 -8.660 1.00 95.62 191 ASP A CA 1
ATOM 1502 C C . ASP A 1 191 ? -10.254 -13.171 -8.565 1.00 95.62 191 ASP A C 1
ATOM 1504 O O . ASP A 1 191 ? -11.390 -13.530 -8.259 1.00 95.62 191 ASP A O 1
ATOM 1508 N N . GLY A 1 192 ? -9.985 -11.898 -8.873 1.00 94.44 192 GLY A N 1
ATOM 1509 C CA . GLY A 1 192 ? -10.978 -10.826 -8.861 1.00 94.44 192 GLY A CA 1
ATOM 1510 C C . GLY A 1 192 ? -10.781 -9.791 -9.965 1.00 94.44 192 GLY A C 1
ATOM 1511 O O . GLY A 1 192 ? -9.833 -9.843 -10.743 1.00 94.44 192 GLY A O 1
ATOM 1512 N N . MET A 1 193 ? -11.709 -8.834 -10.063 1.00 94.69 193 MET A N 1
ATOM 1513 C CA . MET A 1 193 ? -11.693 -7.772 -11.086 1.00 94.69 193 MET A CA 1
ATOM 1514 C C . MET A 1 193 ? -11.598 -8.344 -12.520 1.00 94.69 193 MET A C 1
ATOM 1516 O O . MET A 1 193 ? -10.602 -8.149 -13.216 1.00 94.69 193 MET A O 1
ATOM 1520 N N . LEU A 1 194 ? -12.617 -9.100 -12.956 1.00 95.50 194 LEU A N 1
ATOM 1521 C CA . LEU A 1 194 ? -12.643 -9.702 -14.297 1.00 95.50 194 LEU A CA 1
ATOM 1522 C C . LEU A 1 194 ? -12.558 -8.617 -15.375 1.00 95.50 194 LEU A C 1
ATOM 1524 O O . LEU A 1 194 ? -13.424 -7.747 -15.465 1.00 95.50 194 LEU A O 1
ATOM 1528 N N . ASN A 1 195 ? -11.549 -8.712 -16.232 1.00 94.50 195 ASN A N 1
ATOM 1529 C CA . ASN A 1 195 ? -11.387 -7.835 -17.373 1.00 94.50 195 ASN A CA 1
ATOM 1530 C C . ASN A 1 195 ? -12.163 -8.405 -18.576 1.00 94.50 195 ASN A C 1
ATOM 1532 O O . ASN A 1 195 ? -11.762 -9.432 -19.134 1.00 94.50 195 ASN A O 1
ATOM 1536 N N . PRO A 1 196 ? -13.250 -7.750 -19.028 1.00 95.38 196 PRO A N 1
ATOM 1537 C CA . PRO A 1 196 ? -14.088 -8.276 -20.104 1.00 95.38 196 PRO A CA 1
ATOM 1538 C C . PRO A 1 196 ? -13.382 -8.291 -21.465 1.00 95.38 196 PRO A C 1
ATOM 1540 O O . PRO A 1 196 ? -13.788 -9.040 -22.347 1.00 95.38 196 PRO A O 1
ATOM 1543 N N . LYS A 1 197 ? -12.322 -7.491 -21.654 1.00 93.50 197 LYS A N 1
ATOM 1544 C CA . LYS A 1 197 ? -11.566 -7.448 -22.915 1.00 93.50 197 LYS A CA 1
ATOM 1545 C C . LYS A 1 197 ? -10.615 -8.633 -23.052 1.00 93.50 197 LYS A C 1
ATOM 1547 O O . LYS A 1 197 ? -10.400 -9.113 -24.158 1.00 93.50 197 LYS A O 1
ATOM 1552 N N . THR A 1 198 ? -10.026 -9.080 -21.944 1.00 90.19 198 THR A N 1
ATOM 1553 C CA . THR A 1 198 ? -9.014 -10.150 -21.944 1.00 90.19 198 THR A CA 1
ATOM 1554 C C . THR A 1 198 ? -9.565 -11.494 -21.469 1.00 90.19 198 THR A C 1
ATOM 1556 O O . THR A 1 198 ? -8.931 -12.525 -21.693 1.00 90.19 198 THR A O 1
ATOM 1559 N N . GLY A 1 199 ? -10.722 -11.501 -20.796 1.00 94.69 199 GLY A N 1
ATOM 1560 C CA . GLY A 1 199 ? -11.287 -12.688 -20.151 1.00 94.69 199 GLY A CA 1
ATOM 1561 C C . GLY A 1 199 ? -10.440 -13.199 -18.979 1.00 94.69 199 GLY A C 1
ATOM 1562 O O . GLY A 1 199 ? -10.509 -14.381 -18.644 1.00 94.69 199 GLY A O 1
ATOM 1563 N N . LYS A 1 200 ? -9.589 -12.343 -18.397 1.00 94.44 200 LYS A N 1
ATOM 1564 C CA . LYS A 1 200 ? -8.691 -12.665 -17.277 1.00 94.44 200 LYS A CA 1
ATOM 1565 C C . LYS A 1 200 ? -8.976 -11.765 -16.079 1.00 94.44 200 LYS A C 1
ATOM 1567 O O . LYS A 1 200 ? -9.527 -10.681 -16.236 1.00 94.44 200 LYS A O 1
ATOM 1572 N N . TYR A 1 201 ? -8.602 -12.227 -14.893 1.00 96.12 201 TYR A N 1
ATOM 1573 C CA . TYR A 1 201 ? -8.677 -11.438 -13.670 1.00 96.12 201 TYR A CA 1
ATOM 1574 C C . TYR A 1 201 ? -7.486 -10.483 -13.573 1.00 96.12 201 TYR A C 1
ATOM 1576 O O . TYR A 1 201 ? -6.334 -10.876 -13.765 1.00 96.12 201 TYR A O 1
ATOM 1584 N N . ASP A 1 202 ? -7.791 -9.221 -13.293 1.00 95.25 202 ASP A N 1
ATOM 1585 C CA . ASP A 1 202 ? -6.810 -8.157 -13.080 1.00 95.25 202 ASP A CA 1
ATOM 1586 C C . ASP A 1 202 ? -6.521 -7.939 -11.584 1.00 95.25 202 ASP A C 1
ATOM 1588 O O . ASP A 1 202 ? -5.499 -7.364 -11.215 1.00 95.25 202 ASP A O 1
ATOM 1592 N N . GLY A 1 203 ? -7.403 -8.433 -10.717 1.00 96.12 203 GLY A N 1
ATOM 1593 C CA . GLY A 1 203 ? -7.328 -8.317 -9.272 1.00 96.12 203 GLY A CA 1
ATOM 1594 C C . GLY A 1 203 ? -6.878 -9.614 -8.620 1.00 96.12 203 GLY A C 1
ATOM 1595 O O . GLY A 1 203 ? -7.278 -10.702 -9.035 1.00 96.12 203 GLY A O 1
ATOM 1596 N N . ILE A 1 204 ? -6.081 -9.488 -7.568 1.00 97.06 204 ILE A N 1
ATOM 1597 C CA . ILE A 1 204 ? -5.685 -10.590 -6.699 1.00 97.06 204 ILE A CA 1
ATOM 1598 C C . ILE A 1 204 ? -6.073 -10.276 -5.257 1.00 97.06 204 ILE A C 1
ATOM 1600 O O . ILE A 1 204 ? -5.771 -9.198 -4.724 1.00 97.06 204 ILE A O 1
ATOM 1604 N N . SER A 1 205 ? -6.775 -11.210 -4.629 1.00 96.06 205 SER A N 1
ATOM 1605 C CA . SER A 1 205 ? -7.197 -11.099 -3.242 1.00 96.06 205 SER A CA 1
ATOM 1606 C C . SER A 1 205 ? -5.977 -10.975 -2.327 1.00 96.06 205 SER A C 1
ATOM 1608 O O . SER A 1 205 ? -5.025 -11.762 -2.375 1.00 96.06 205 SER A O 1
ATOM 1610 N N . SER A 1 206 ? -5.981 -9.905 -1.539 1.00 94.12 206 SER A N 1
ATOM 1611 C CA . SER A 1 206 ? -4.837 -9.420 -0.776 1.00 94.12 206 SER A CA 1
ATOM 1612 C C . SER A 1 206 ? -5.288 -9.006 0.618 1.00 94.12 206 SER A C 1
ATOM 1614 O O . SER A 1 206 ? -6.351 -8.407 0.787 1.00 94.12 206 SER A O 1
ATOM 1616 N N . VAL A 1 207 ? -4.464 -9.307 1.622 1.00 92.44 207 VAL A N 1
ATOM 1617 C CA . VAL A 1 207 ? -4.755 -8.992 3.025 1.00 92.44 207 VAL A CA 1
ATOM 1618 C C . VAL A 1 207 ? -3.509 -8.453 3.710 1.00 92.44 207 VAL A C 1
ATOM 1620 O O . VAL A 1 207 ? -2.464 -9.104 3.706 1.00 92.44 207 VAL A O 1
ATOM 1623 N N . TYR A 1 208 ? -3.644 -7.298 4.350 1.00 91.75 208 TYR A N 1
ATOM 1624 C CA . TYR A 1 208 ? -2.665 -6.727 5.265 1.00 91.75 208 TYR A CA 1
ATOM 1625 C C . TYR A 1 208 ? -3.046 -7.061 6.702 1.00 91.75 208 TYR A C 1
ATOM 1627 O O . TYR A 1 208 ? -4.205 -6.938 7.104 1.00 91.75 208 TYR A O 1
ATOM 1635 N N . ARG A 1 209 ? -2.055 -7.492 7.485 1.00 91.38 209 ARG A N 1
ATOM 1636 C CA . ARG A 1 209 ? -2.208 -7.708 8.925 1.00 91.38 209 ARG A CA 1
ATOM 1637 C C . ARG A 1 209 ? -1.837 -6.426 9.651 1.00 91.38 209 ARG A C 1
ATOM 1639 O O . ARG A 1 209 ? -0.796 -5.842 9.375 1.00 91.38 209 ARG A O 1
ATOM 1646 N N . LEU A 1 210 ? -2.669 -6.031 10.602 1.00 93.31 210 LEU A N 1
ATOM 1647 C CA . LEU A 1 210 ? -2.508 -4.805 11.368 1.00 93.31 210 LEU A CA 1
ATOM 1648 C C . LEU A 1 210 ? -2.187 -5.139 12.824 1.00 93.31 210 LEU A C 1
ATOM 1650 O O . LEU A 1 210 ? -2.832 -5.997 13.435 1.00 93.31 210 LEU A O 1
ATOM 1654 N N . ARG A 1 211 ? -1.204 -4.430 13.380 1.00 93.06 211 ARG A N 1
ATOM 1655 C CA . ARG A 1 211 ? -0.924 -4.338 14.817 1.00 93.06 211 ARG A CA 1
ATOM 1656 C C . ARG A 1 211 ? -0.889 -2.861 15.170 1.00 93.06 211 ARG A C 1
ATOM 1658 O O . ARG A 1 211 ? -0.198 -2.099 14.502 1.00 93.06 211 ARG A O 1
ATOM 1665 N N . MET A 1 212 ? -1.660 -2.467 16.172 1.00 93.44 212 MET A N 1
ATOM 1666 C CA . MET A 1 212 ? -1.908 -1.064 16.490 1.00 93.44 212 MET A CA 1
ATOM 1667 C C . MET A 1 212 ? -1.665 -0.803 17.975 1.00 93.44 212 MET A C 1
ATOM 1669 O O . MET A 1 212 ? -1.970 -1.656 18.811 1.00 93.44 212 MET A O 1
ATOM 1673 N N . SER A 1 213 ? -1.154 0.392 18.267 1.00 93.75 213 SER A N 1
ATOM 1674 C CA . SER A 1 213 ? -1.060 0.978 19.607 1.00 93.75 213 SER A CA 1
ATOM 1675 C C . SER A 1 213 ? -2.028 2.158 19.700 1.00 93.75 213 SER A C 1
ATOM 1677 O O . SER A 1 213 ? -2.300 2.803 18.683 1.00 93.75 213 SER A O 1
ATOM 1679 N N . SER A 1 214 ? -2.565 2.431 20.887 1.00 94.12 214 SER A N 1
ATOM 1680 C CA . SER A 1 214 ? -3.490 3.543 21.104 1.00 94.12 214 SER A CA 1
ATOM 1681 C C . SER A 1 214 ? -2.817 4.904 20.936 1.00 94.12 214 SER A C 1
ATOM 1683 O O . SER A 1 214 ? -1.678 5.124 21.354 1.00 94.12 214 SER A O 1
ATOM 1685 N N . ALA A 1 215 ? -3.562 5.843 20.361 1.00 94.88 215 ALA A N 1
ATOM 1686 C CA . ALA A 1 215 ? -3.125 7.208 20.126 1.00 94.88 215 ALA A CA 1
ATOM 1687 C C . ALA A 1 215 ? -4.316 8.173 20.136 1.00 94.88 215 ALA A C 1
ATOM 1689 O O . ALA A 1 215 ? -5.455 7.774 19.880 1.00 94.88 215 ALA A O 1
ATOM 1690 N N . TYR A 1 216 ? -4.042 9.455 20.368 1.00 95.38 216 TYR A N 1
ATOM 1691 C CA . TYR A 1 216 ? -5.016 10.517 20.141 1.00 95.38 216 TYR A CA 1
ATOM 1692 C C . TYR A 1 216 ? -5.006 10.894 18.661 1.00 95.38 216 TYR A C 1
ATOM 1694 O O . TYR A 1 216 ? -3.961 11.220 18.100 1.00 95.38 216 TYR A O 1
ATOM 1702 N N . VAL A 1 217 ? -6.168 10.859 18.015 1.00 95.69 217 VAL A N 1
ATOM 1703 C CA . VAL A 1 217 ? -6.287 11.255 16.608 1.00 95.69 217 VAL A CA 1
ATOM 1704 C C . VAL A 1 217 ? -6.801 12.683 16.525 1.00 95.69 217 VAL A C 1
ATOM 1706 O O . VAL A 1 217 ? -7.835 13.009 17.106 1.00 95.69 217 VAL A O 1
ATOM 1709 N N . VAL A 1 218 ? -6.078 13.523 15.791 1.00 95.56 218 VAL A N 1
ATOM 1710 C CA . VAL A 1 218 ? -6.363 14.951 15.644 1.00 95.56 218 VAL A CA 1
ATOM 1711 C C . VAL A 1 218 ? -6.724 15.248 14.191 1.00 95.56 218 VAL A C 1
ATOM 1713 O O . VAL A 1 218 ? -6.002 14.867 13.271 1.00 95.56 218 VAL A O 1
ATOM 1716 N N . ASP A 1 219 ? -7.829 15.950 13.966 1.00 94.50 219 ASP A N 1
ATOM 1717 C CA . ASP A 1 219 ? -8.105 16.518 12.647 1.00 94.50 219 ASP A CA 1
ATOM 1718 C C . ASP A 1 219 ? -7.252 17.787 12.463 1.00 94.50 219 ASP A C 1
ATOM 1720 O O . ASP A 1 219 ? -7.162 18.607 13.385 1.00 94.50 219 ASP A O 1
ATOM 1724 N N . PRO A 1 220 ? -6.585 17.973 11.312 1.00 91.06 220 PRO A N 1
ATOM 1725 C CA . PRO A 1 220 ? -5.819 19.186 11.068 1.00 91.06 220 PRO A CA 1
ATOM 1726 C C . PRO A 1 220 ? -6.761 20.401 11.027 1.00 91.06 220 PRO A C 1
ATOM 1728 O O . PRO A 1 220 ? -7.849 20.337 10.462 1.00 91.06 220 PRO A O 1
ATOM 1731 N N . GLY A 1 221 ? -6.340 21.521 11.626 1.00 87.00 221 GLY A N 1
ATOM 1732 C CA . GLY A 1 221 ? -7.155 22.745 11.678 1.00 87.00 221 GLY A CA 1
ATOM 1733 C C . GLY A 1 221 ? -7.400 23.394 10.310 1.00 87.00 221 GLY A C 1
ATOM 1734 O O . GLY A 1 221 ? -8.354 24.150 10.151 1.00 87.00 221 GLY A O 1
ATOM 1735 N N . GLU A 1 222 ? -6.566 23.069 9.323 1.00 87.88 222 GLU A N 1
ATOM 1736 C CA . GLU A 1 222 ? -6.699 23.470 7.924 1.00 87.88 222 GLU A CA 1
ATOM 1737 C C . GLU A 1 222 ? -6.499 22.248 7.022 1.00 87.88 222 GLU A C 1
ATOM 1739 O O . GLU A 1 222 ? -5.814 21.291 7.397 1.00 87.88 222 GLU A O 1
ATOM 1744 N N . ALA A 1 223 ? -7.084 22.278 5.821 1.00 86.31 223 ALA A N 1
ATOM 1745 C CA . ALA A 1 223 ? -6.866 21.233 4.830 1.00 86.31 223 ALA A CA 1
ATOM 1746 C C . ALA A 1 223 ? -5.369 21.128 4.502 1.00 86.31 223 ALA A C 1
ATOM 1748 O O . ALA A 1 223 ? -4.713 22.124 4.197 1.00 86.31 223 ALA A O 1
ATOM 1749 N N . MET A 1 224 ? -4.834 19.912 4.576 1.00 87.06 224 MET A N 1
ATOM 1750 C CA . MET A 1 224 ? -3.413 19.643 4.412 1.00 87.06 224 MET A CA 1
ATOM 1751 C C . MET A 1 224 ? -3.211 18.489 3.439 1.00 87.06 224 MET A C 1
ATOM 1753 O O . MET A 1 224 ? -3.798 17.418 3.592 1.00 87.06 224 MET A O 1
ATOM 1757 N N . GLU A 1 225 ? -2.338 18.719 2.465 1.00 87.69 225 GLU A N 1
ATOM 1758 C CA . GLU A 1 225 ? -1.848 17.688 1.559 1.00 87.69 225 GLU A CA 1
ATOM 1759 C C . GLU A 1 225 ? -0.736 16.865 2.210 1.00 87.69 225 GLU A C 1
ATOM 1761 O O . GLU A 1 225 ? -0.083 17.294 3.164 1.00 87.69 225 GLU A O 1
ATOM 1766 N N . ILE A 1 226 ? -0.481 15.680 1.659 1.00 88.75 226 ILE A N 1
ATOM 1767 C CA . ILE A 1 226 ? 0.645 14.851 2.093 1.00 88.75 226 ILE A CA 1
ATOM 1768 C C . ILE A 1 226 ? 1.953 15.616 1.836 1.00 88.75 226 ILE A C 1
ATOM 1770 O O . ILE A 1 226 ? 2.205 15.989 0.684 1.00 88.75 226 ILE A O 1
ATOM 1774 N N . PRO A 1 227 ? 2.795 15.841 2.865 1.00 86.56 227 PRO A N 1
ATOM 1775 C CA . PRO A 1 227 ? 4.073 16.514 2.690 1.00 86.56 227 PRO A CA 1
ATOM 1776 C C . PRO A 1 227 ? 4.939 15.792 1.660 1.00 86.56 227 PRO A C 1
ATOM 1778 O O . PRO A 1 227 ? 5.103 14.573 1.709 1.00 86.56 227 PRO A O 1
ATOM 1781 N N . LYS A 1 228 ? 5.512 16.559 0.734 1.00 84.56 228 LYS A N 1
ATOM 1782 C CA . LYS A 1 228 ? 6.437 16.052 -0.279 1.00 84.56 228 LYS A CA 1
ATOM 1783 C C . LYS A 1 228 ? 7.841 16.541 0.037 1.00 84.56 228 LYS A C 1
ATOM 1785 O O . LYS A 1 228 ? 8.046 17.720 0.323 1.00 84.56 228 LYS A O 1
ATOM 1790 N N . LEU A 1 229 ? 8.813 15.638 -0.020 1.00 82.19 229 LEU A N 1
ATOM 1791 C CA . LEU A 1 229 ? 10.220 16.011 0.055 1.00 82.19 229 LEU A CA 1
ATOM 1792 C C . LEU A 1 229 ? 10.667 16.432 -1.346 1.00 82.19 229 LEU A C 1
ATOM 1794 O O . LEU A 1 229 ? 10.589 15.632 -2.271 1.00 82.19 229 LEU A O 1
ATOM 1798 N N . ALA A 1 230 ? 11.145 17.669 -1.505 1.00 77.75 230 ALA A N 1
ATOM 1799 C CA . ALA A 1 230 ? 11.490 18.224 -2.820 1.00 77.75 230 ALA A CA 1
ATOM 1800 C C . ALA A 1 230 ? 12.507 17.364 -3.599 1.00 77.75 230 ALA A C 1
ATOM 1802 O O . ALA A 1 230 ? 12.400 17.230 -4.810 1.00 77.75 230 ALA A O 1
ATOM 1803 N N . GLN A 1 231 ? 13.466 16.738 -2.907 1.00 73.62 231 GLN A N 1
ATOM 1804 C CA . GLN A 1 231 ? 14.451 15.836 -3.528 1.00 73.62 231 GLN A CA 1
ATOM 1805 C C . GLN A 1 231 ? 13.858 14.485 -3.967 1.00 73.62 231 GLN A C 1
ATOM 1807 O O . GLN A 1 231 ? 14.485 13.759 -4.733 1.00 73.62 231 GLN A O 1
ATOM 1812 N N . GLU A 1 232 ? 12.661 14.145 -3.491 1.00 83.00 232 GLU A N 1
ATOM 1813 C CA . GLU A 1 232 ? 12.004 12.861 -3.737 1.00 83.00 232 GLU A CA 1
ATOM 1814 C C . GLU A 1 232 ? 10.878 12.968 -4.773 1.00 83.00 232 GLU A C 1
ATOM 1816 O O . GLU A 1 232 ? 10.387 11.941 -5.228 1.00 83.00 232 GLU A O 1
ATOM 1821 N N . GLU A 1 233 ? 10.471 14.175 -5.190 1.00 84.06 233 GLU A N 1
ATOM 1822 C CA . GLU A 1 233 ? 9.438 14.340 -6.224 1.00 84.06 233 GLU A CA 1
ATOM 1823 C C . GLU A 1 233 ? 9.890 13.771 -7.573 1.00 84.06 233 GLU A C 1
ATOM 1825 O O . GLU A 1 233 ? 9.168 12.973 -8.172 1.00 84.06 233 GLU A O 1
ATOM 1830 N N . ASP A 1 234 ? 11.106 14.110 -8.009 1.00 82.38 234 ASP A N 1
ATOM 1831 C CA . ASP A 1 234 ? 11.679 13.600 -9.260 1.00 82.38 234 ASP A CA 1
ATOM 1832 C C . ASP A 1 234 ? 11.868 12.079 -9.204 1.00 82.38 234 ASP A C 1
ATOM 1834 O O . ASP A 1 234 ? 11.537 11.364 -10.151 1.00 82.38 234 ASP A O 1
ATOM 1838 N N . ARG A 1 235 ? 12.337 11.563 -8.061 1.00 81.50 235 ARG A N 1
ATOM 1839 C CA . ARG A 1 235 ? 12.517 10.122 -7.843 1.00 81.50 235 ARG A CA 1
ATOM 1840 C C . ARG A 1 235 ? 11.189 9.375 -7.844 1.00 81.50 235 ARG A C 1
ATOM 1842 O O . ARG A 1 235 ? 11.080 8.316 -8.451 1.00 81.50 235 ARG A O 1
ATOM 1849 N N . LYS A 1 236 ? 10.158 9.949 -7.226 1.00 86.31 236 LYS A N 1
ATOM 1850 C CA . LYS A 1 236 ? 8.799 9.402 -7.235 1.00 86.31 236 LYS A CA 1
ATOM 1851 C C . LYS A 1 236 ? 8.200 9.393 -8.635 1.00 86.31 236 LYS A C 1
ATOM 1853 O O . LYS A 1 236 ? 7.578 8.408 -9.025 1.00 86.31 236 LYS A O 1
ATOM 1858 N N . ALA A 1 237 ? 8.400 10.461 -9.405 1.00 86.25 237 ALA A N 1
ATOM 1859 C CA . ALA A 1 237 ? 7.979 10.510 -10.800 1.00 86.25 237 ALA A CA 1
ATOM 1860 C C . ALA A 1 237 ? 8.696 9.438 -11.638 1.00 86.25 237 ALA A C 1
ATOM 1862 O O . ALA A 1 237 ? 8.052 8.761 -12.441 1.00 86.25 237 ALA A O 1
ATOM 1863 N N . ALA A 1 238 ? 9.996 9.233 -11.406 1.00 83.75 238 ALA A N 1
ATOM 1864 C CA . ALA A 1 238 ? 10.770 8.171 -12.039 1.00 83.75 238 ALA A CA 1
ATOM 1865 C C . ALA A 1 238 ? 10.254 6.772 -11.648 1.00 83.75 238 ALA A C 1
ATOM 1867 O O . ALA A 1 238 ? 10.012 5.954 -12.535 1.00 83.75 238 ALA A O 1
ATOM 1868 N N . PHE A 1 239 ? 10.001 6.519 -10.358 1.00 85.69 239 PHE A N 1
ATOM 1869 C CA . PHE A 1 239 ? 9.443 5.259 -9.851 1.00 85.69 239 PHE A CA 1
ATOM 1870 C C . PHE A 1 239 ? 8.071 4.944 -10.463 1.00 85.69 239 PHE A C 1
ATOM 1872 O O . PHE A 1 239 ? 7.867 3.865 -11.020 1.00 85.69 239 PHE A O 1
ATOM 1879 N N . GLU A 1 240 ? 7.132 5.893 -10.431 1.00 87.75 240 GLU A N 1
ATOM 1880 C CA . GLU A 1 240 ? 5.811 5.696 -11.038 1.00 87.75 240 GLU A CA 1
ATOM 1881 C C . GLU A 1 240 ? 5.923 5.539 -12.567 1.00 87.75 240 GLU A C 1
ATOM 1883 O O . GLU A 1 240 ? 5.217 4.723 -13.162 1.00 87.75 240 GLU A O 1
ATOM 1888 N N . GLY A 1 241 ? 6.863 6.235 -13.213 1.00 87.94 241 GLY A N 1
ATOM 1889 C CA . GLY A 1 241 ? 7.188 6.039 -14.626 1.00 87.94 241 GLY A CA 1
ATOM 1890 C C . GLY A 1 241 ? 7.661 4.616 -14.936 1.00 87.94 241 GLY A C 1
ATOM 1891 O O . GLY A 1 241 ? 7.172 4.006 -15.892 1.00 87.94 241 GLY A O 1
ATOM 1892 N N . ILE A 1 242 ? 8.574 4.065 -14.125 1.00 85.56 242 ILE A N 1
ATOM 1893 C CA . ILE A 1 242 ? 9.072 2.688 -14.270 1.00 85.56 242 ILE A CA 1
ATOM 1894 C C . ILE A 1 242 ? 7.916 1.720 -14.082 1.00 85.56 242 ILE A C 1
ATOM 1896 O O . ILE A 1 242 ? 7.702 0.849 -14.923 1.00 85.56 242 ILE A O 1
ATOM 1900 N N . LYS A 1 243 ? 7.120 1.911 -13.026 1.00 88.06 243 LYS A N 1
ATOM 1901 C CA . LYS A 1 243 ? 5.940 1.096 -12.747 1.00 88.06 243 LYS A CA 1
ATOM 1902 C C . LYS A 1 243 ? 5.019 1.029 -13.969 1.00 88.06 243 LYS A C 1
ATOM 1904 O O . LYS A 1 243 ? 4.677 -0.063 -14.422 1.00 88.06 243 LYS A O 1
ATOM 1909 N N . GLN A 1 244 ? 4.679 2.172 -14.568 1.00 90.06 244 GLN A N 1
ATOM 1910 C CA . GLN A 1 244 ? 3.845 2.206 -15.776 1.00 90.06 244 GLN A CA 1
ATOM 1911 C C . GLN A 1 244 ? 4.518 1.544 -16.988 1.00 90.06 244 GLN A C 1
ATOM 1913 O O . GLN A 1 244 ? 3.859 0.812 -17.734 1.00 90.06 244 GLN A O 1
ATOM 1918 N N . ALA A 1 245 ? 5.822 1.756 -17.187 1.00 87.88 245 ALA A N 1
ATOM 1919 C CA . ALA A 1 245 ? 6.587 1.120 -18.260 1.00 87.88 245 ALA A CA 1
ATOM 1920 C C . ALA A 1 245 ? 6.596 -0.412 -18.119 1.00 87.88 245 ALA A C 1
ATOM 1922 O O . ALA A 1 245 ? 6.381 -1.130 -19.093 1.00 87.88 245 ALA A O 1
ATOM 1923 N N . VAL A 1 246 ? 6.748 -0.930 -16.904 1.00 86.75 246 VAL A N 1
ATOM 1924 C CA . VAL A 1 246 ? 6.751 -2.369 -16.609 1.00 86.75 246 VAL A CA 1
ATOM 1925 C C . VAL A 1 246 ? 5.387 -2.978 -16.877 1.00 86.75 246 VAL A C 1
ATOM 1927 O O . VAL A 1 246 ? 5.290 -3.986 -17.577 1.00 86.75 246 VAL A O 1
ATOM 1930 N N . ILE A 1 247 ? 4.323 -2.339 -16.389 1.00 89.81 247 ILE A N 1
ATOM 1931 C CA . ILE A 1 247 ? 2.947 -2.783 -16.627 1.00 89.81 247 ILE A CA 1
ATOM 1932 C C . ILE A 1 247 ? 2.655 -2.810 -18.133 1.00 89.81 247 ILE A C 1
ATOM 1934 O O . ILE A 1 247 ? 2.150 -3.807 -18.657 1.00 89.81 247 ILE A O 1
ATOM 1938 N N . LYS A 1 248 ? 3.025 -1.748 -18.858 1.00 90.19 248 LYS A N 1
ATOM 1939 C CA . LYS A 1 248 ? 2.830 -1.656 -20.308 1.00 90.19 248 LYS A CA 1
ATOM 1940 C C . LYS A 1 248 ? 3.667 -2.682 -21.070 1.00 90.19 248 LYS A C 1
ATOM 1942 O O . LYS A 1 248 ? 3.148 -3.317 -21.988 1.00 90.19 248 LYS A O 1
ATOM 1947 N N . GLY A 1 249 ? 4.929 -2.878 -20.697 1.00 87.19 249 GLY A N 1
ATOM 1948 C CA . GLY A 1 249 ? 5.809 -3.873 -21.307 1.00 87.19 249 GLY A CA 1
ATOM 1949 C C . GLY A 1 249 ? 5.284 -5.289 -21.100 1.00 87.19 249 GLY A C 1
ATOM 1950 O O . GLY A 1 249 ? 5.178 -6.056 -22.052 1.00 87.19 249 GLY A O 1
ATOM 1951 N N . ALA A 1 250 ? 4.826 -5.601 -19.889 1.00 85.19 250 ALA A N 1
ATOM 1952 C CA . ALA A 1 250 ? 4.235 -6.892 -19.565 1.00 85.19 250 ALA A CA 1
ATOM 1953 C C . ALA A 1 250 ? 2.891 -7.143 -20.278 1.00 85.19 250 ALA A C 1
ATOM 1955 O O . ALA A 1 250 ? 2.554 -8.289 -20.579 1.00 85.19 250 ALA A O 1
ATOM 1956 N N . ALA A 1 251 ? 2.119 -6.088 -20.562 1.00 85.25 251 ALA A N 1
ATOM 1957 C CA . ALA A 1 251 ? 0.856 -6.182 -21.294 1.00 85.25 251 ALA A CA 1
ATOM 1958 C C . ALA A 1 251 ? 1.043 -6.294 -22.817 1.00 85.25 251 ALA A C 1
ATOM 1960 O O . ALA A 1 251 ? 0.271 -6.983 -23.481 1.00 85.25 251 ALA A O 1
ATOM 1961 N N . THR A 1 252 ? 2.042 -5.605 -23.373 1.00 87.94 252 THR A N 1
ATOM 1962 C CA . THR A 1 252 ? 2.273 -5.520 -24.828 1.00 87.94 252 THR A CA 1
ATOM 1963 C C . THR A 1 252 ? 3.310 -6.510 -25.341 1.00 87.94 252 THR A C 1
ATOM 1965 O O . THR A 1 252 ? 3.349 -6.761 -26.541 1.00 87.94 252 THR A O 1
ATOM 1968 N N . LEU A 1 253 ? 4.140 -7.066 -24.451 1.00 84.69 253 LEU A N 1
ATOM 1969 C CA . LEU A 1 253 ? 5.347 -7.829 -24.785 1.00 84.69 253 LEU A CA 1
ATOM 1970 C C . LEU A 1 253 ? 6.348 -7.028 -25.634 1.00 84.69 253 LEU A C 1
ATOM 1972 O O . LEU A 1 253 ? 7.161 -7.600 -26.355 1.00 84.69 253 LEU A O 1
ATOM 1976 N N . ILE A 1 254 ? 6.285 -5.697 -25.548 1.00 84.31 254 ILE A N 1
ATOM 1977 C CA . ILE A 1 254 ? 7.187 -4.775 -26.234 1.00 84.31 254 ILE A CA 1
ATOM 1978 C C . ILE A 1 254 ? 8.065 -4.108 -25.170 1.00 84.31 254 ILE A C 1
ATOM 1980 O O . ILE A 1 254 ? 7.512 -3.552 -24.212 1.00 84.31 254 ILE A O 1
ATOM 1984 N N . PRO A 1 255 ? 9.403 -4.114 -25.317 1.00 80.69 255 PRO A N 1
ATOM 1985 C CA . PRO A 1 255 ? 10.293 -3.363 -24.439 1.00 80.69 255 PRO A CA 1
ATOM 1986 C C . PRO A 1 255 ? 9.864 -1.897 -24.332 1.00 80.69 255 PRO A C 1
ATOM 1988 O O . PRO A 1 255 ? 9.540 -1.261 -25.336 1.00 80.69 255 PRO A O 1
ATOM 1991 N N . GLN A 1 256 ? 9.815 -1.369 -23.111 1.00 84.25 256 GLN A N 1
ATOM 1992 C CA . GLN A 1 256 ? 9.503 0.038 -22.877 1.00 84.25 256 GLN A CA 1
ATOM 1993 C C . GLN A 1 256 ? 10.787 0.826 -22.609 1.00 84.25 256 GLN A C 1
ATOM 1995 O O . GLN A 1 256 ? 11.721 0.272 -22.028 1.00 84.25 256 GLN A O 1
ATOM 2000 N N . PRO A 1 257 ? 10.839 2.108 -23.009 1.00 78.06 257 PRO A N 1
ATOM 2001 C CA . PRO A 1 257 ? 11.947 2.973 -22.635 1.00 78.06 257 PRO A CA 1
ATOM 2002 C C . PRO A 1 257 ? 11.998 3.130 -21.113 1.00 78.06 257 PRO A C 1
ATOM 2004 O O . PRO A 1 257 ? 10.960 3.260 -20.458 1.00 78.06 257 PRO A O 1
ATOM 2007 N N . VAL A 1 258 ? 13.211 3.145 -20.562 1.00 75.19 258 VAL A N 1
ATOM 2008 C CA . VAL A 1 258 ? 13.432 3.482 -19.154 1.00 75.19 258 VAL A CA 1
ATOM 2009 C C . VAL A 1 258 ? 13.195 4.990 -18.982 1.00 75.19 258 VAL A C 1
ATOM 2011 O O . VAL A 1 258 ? 13.728 5.775 -19.770 1.00 75.19 258 VAL A O 1
ATOM 2014 N N . PRO A 1 259 ? 12.381 5.427 -18.006 1.00 76.81 259 PRO A N 1
ATOM 2015 C CA . PRO A 1 259 ? 12.182 6.849 -17.756 1.00 76.81 259 PRO A CA 1
ATOM 2016 C C . PRO A 1 259 ? 13.476 7.568 -17.328 1.00 76.81 259 PRO A C 1
ATOM 2018 O O . PRO A 1 259 ? 14.342 6.962 -16.689 1.00 76.81 259 PRO A O 1
ATOM 2021 N N . PRO A 1 260 ? 13.593 8.880 -17.601 1.00 73.12 260 PRO A N 1
ATOM 2022 C CA . PRO A 1 260 ? 14.602 9.736 -16.983 1.00 73.12 260 PRO A CA 1
ATOM 2023 C C . PRO A 1 260 ? 14.573 9.683 -15.448 1.00 73.12 260 PRO A C 1
ATOM 2025 O O . PRO A 1 260 ? 13.517 9.508 -14.844 1.00 73.12 260 PRO A O 1
ATOM 2028 N N . GLY A 1 261 ? 15.730 9.892 -14.814 1.00 70.94 261 GLY A N 1
ATOM 2029 C CA . GLY A 1 261 ? 15.847 10.011 -13.351 1.00 70.94 261 GLY A CA 1
ATOM 2030 C C . GLY A 1 261 ? 15.881 8.691 -12.569 1.00 70.94 261 GLY A C 1
ATOM 2031 O O . GLY A 1 261 ? 15.928 8.718 -11.342 1.00 70.94 261 GLY A O 1
ATOM 2032 N N . THR A 1 262 ? 15.884 7.545 -13.252 1.00 67.19 262 THR A N 1
ATOM 2033 C CA . THR A 1 262 ? 15.910 6.219 -12.619 1.00 67.19 262 THR A CA 1
ATOM 2034 C C . THR A 1 262 ? 17.332 5.779 -12.258 1.00 67.19 262 THR A C 1
ATOM 2036 O O . THR A 1 262 ? 18.299 6.085 -12.961 1.00 67.19 262 THR A O 1
ATOM 2039 N N . THR A 1 263 ? 17.472 5.050 -11.147 1.00 58.97 263 THR A N 1
ATOM 2040 C CA . THR A 1 263 ? 18.747 4.439 -10.725 1.00 58.97 263 THR A CA 1
ATOM 2041 C C . THR A 1 263 ? 18.871 2.964 -11.135 1.00 58.97 263 THR A C 1
ATOM 2043 O O . THR A 1 263 ? 19.948 2.380 -11.021 1.00 58.97 263 THR A O 1
ATOM 2046 N N . GLU A 1 264 ? 17.798 2.356 -11.640 1.00 54.53 264 GLU A N 1
ATOM 2047 C CA . GLU A 1 264 ? 17.726 0.941 -12.018 1.00 54.53 264 GLU A CA 1
ATOM 2048 C C . GLU A 1 264 ? 18.152 0.743 -13.472 1.00 54.53 264 GLU A C 1
ATOM 2050 O O . GLU A 1 264 ? 17.661 1.430 -14.364 1.00 54.53 264 GLU A O 1
ATOM 2055 N N . ALA A 1 265 ? 19.107 -0.169 -13.708 1.00 51.28 265 ALA A N 1
ATOM 2056 C CA . ALA A 1 265 ? 19.835 -0.257 -14.981 1.00 51.28 265 ALA A CA 1
ATOM 2057 C C . ALA A 1 265 ? 20.375 1.114 -15.424 1.00 51.28 265 ALA A C 1
ATOM 2059 O O . ALA A 1 265 ? 20.339 1.447 -16.607 1.00 51.28 265 ALA A O 1
ATOM 2060 N N . SER A 1 266 ? 20.814 1.912 -14.444 1.00 50.56 266 SER A N 1
ATOM 2061 C CA . SER A 1 266 ? 21.088 3.337 -14.561 1.00 50.56 266 SER A CA 1
ATOM 2062 C C . SER A 1 266 ? 22.163 3.615 -15.579 1.00 50.56 266 SER A C 1
ATOM 2064 O O . SER A 1 266 ? 23.319 3.843 -15.271 1.00 50.56 266 SER A O 1
ATOM 2066 N N . PHE A 1 267 ? 21.771 3.694 -16.828 1.00 48.22 267 PHE A N 1
ATOM 2067 C CA . PHE A 1 267 ? 22.467 4.553 -17.730 1.00 48.22 267 PHE A CA 1
ATOM 2068 C C . PHE A 1 267 ? 22.066 5.996 -17.378 1.00 48.22 267 PHE A C 1
ATOM 2070 O O . PHE A 1 267 ? 20.877 6.319 -17.471 1.00 48.22 267 PHE A O 1
ATOM 2077 N N . PRO A 1 268 ? 22.992 6.868 -16.941 1.00 49.56 268 PRO A N 1
ATOM 2078 C CA . PRO A 1 268 ? 24.455 6.712 -16.920 1.00 49.56 268 PRO A CA 1
ATOM 2079 C C . PRO A 1 268 ? 25.123 6.442 -15.548 1.00 49.56 268 PRO A C 1
ATOM 2081 O O . PRO A 1 268 ? 26.348 6.502 -15.474 1.00 49.56 268 PRO A O 1
ATOM 2084 N N . ALA A 1 269 ? 24.408 6.213 -14.437 1.00 54.19 269 ALA A N 1
ATOM 2085 C CA . ALA A 1 269 ? 25.091 5.949 -13.158 1.00 54.19 269 ALA A CA 1
ATOM 2086 C C . ALA A 1 269 ? 26.051 4.740 -13.238 1.00 54.19 269 ALA A C 1
ATOM 2088 O O . ALA A 1 269 ? 27.165 4.829 -12.733 1.00 54.19 269 ALA A O 1
ATOM 2089 N N . LEU A 1 270 ? 25.703 3.703 -14.005 1.00 58.31 270 LEU A N 1
ATOM 2090 C CA . LEU A 1 270 ? 26.582 2.626 -14.458 1.00 58.31 270 LEU A CA 1
ATOM 2091 C C . LEU A 1 270 ? 27.865 3.195 -15.096 1.00 58.31 270 LEU A C 1
ATOM 2093 O O . LEU A 1 270 ? 28.955 2.862 -14.661 1.00 58.31 270 LEU A O 1
ATOM 2097 N N . GLU A 1 271 ? 27.791 4.135 -16.045 1.00 58.22 271 GLU A N 1
ATOM 2098 C CA . GLU A 1 271 ? 28.993 4.740 -16.655 1.00 58.22 271 GLU A CA 1
ATOM 2099 C C . GLU A 1 271 ? 29.874 5.512 -15.666 1.00 58.22 271 GLU A C 1
ATOM 2101 O O . GLU A 1 271 ? 31.094 5.587 -15.862 1.00 58.22 271 GLU A O 1
ATOM 2106 N N . SER A 1 272 ? 29.247 6.109 -14.644 1.00 54.75 272 SER A N 1
ATOM 2107 C CA . SER A 1 272 ? 29.917 6.877 -13.591 1.00 54.75 272 SER A CA 1
ATOM 2108 C C . SER A 1 272 ? 30.507 6.001 -12.481 1.00 54.75 272 SER A C 1
ATOM 2110 O O . SER A 1 272 ? 31.500 6.388 -11.873 1.00 54.75 272 SER A O 1
ATOM 2112 N N . GLU A 1 273 ? 29.921 4.825 -12.233 1.00 57.25 273 GLU A N 1
ATOM 2113 C CA . GLU A 1 273 ? 30.333 3.877 -11.190 1.00 57.25 273 GLU A CA 1
ATOM 2114 C C . GLU A 1 273 ? 31.234 2.751 -11.724 1.00 57.25 273 GLU A C 1
ATOM 2116 O O . GLU A 1 273 ? 31.951 2.125 -10.949 1.00 57.25 273 GLU A O 1
ATOM 2121 N N . MET A 1 274 ? 31.281 2.528 -13.044 1.00 61.97 274 MET A N 1
ATOM 2122 C CA . MET A 1 274 ? 32.203 1.590 -13.710 1.00 61.97 274 MET A CA 1
ATOM 2123 C C . MET A 1 274 ? 33.661 2.094 -13.775 1.00 61.97 274 MET A C 1
ATOM 2125 O O . MET A 1 274 ? 34.466 1.564 -14.551 1.00 61.97 274 MET A O 1
ATOM 2129 N N . ASP A 1 275 ? 34.022 3.116 -12.996 1.00 55.88 275 ASP A N 1
ATOM 2130 C CA . ASP A 1 275 ? 35.394 3.619 -12.940 1.00 55.88 275 ASP A CA 1
ATOM 2131 C C . ASP A 1 275 ? 36.344 2.515 -12.436 1.00 55.88 275 ASP A C 1
ATOM 2133 O O . ASP A 1 275 ? 36.129 1.899 -11.393 1.00 55.88 275 ASP A O 1
ATOM 2137 N N . GLY A 1 276 ? 37.377 2.210 -13.226 1.00 60.72 276 GLY A N 1
ATOM 2138 C CA . GLY A 1 276 ? 38.333 1.135 -12.942 1.00 60.72 276 GLY A CA 1
ATOM 2139 C C . GLY A 1 276 ? 37.913 -0.292 -13.331 1.00 60.72 276 GLY A C 1
ATOM 2140 O O . GLY A 1 276 ? 38.689 -1.218 -13.083 1.00 60.72 276 GLY A O 1
ATOM 2141 N N . LEU A 1 277 ? 36.751 -0.514 -13.964 1.00 63.47 277 LEU A N 1
ATOM 2142 C CA . LEU A 1 277 ? 36.391 -1.850 -14.462 1.00 63.47 277 LEU A CA 1
ATOM 2143 C C . LEU A 1 277 ? 37.091 -2.179 -15.795 1.00 63.47 277 LEU A C 1
ATOM 2145 O O . LEU A 1 277 ? 36.963 -1.423 -16.765 1.00 63.47 277 LEU A O 1
ATOM 2149 N N . PRO A 1 278 ? 37.770 -3.339 -15.909 1.00 66.44 278 PRO A N 1
ATOM 2150 C CA . PRO A 1 278 ? 38.273 -3.820 -17.190 1.00 66.44 278 PRO A CA 1
ATOM 2151 C C . PRO A 1 278 ? 37.134 -3.964 -18.207 1.00 66.44 278 PRO A C 1
ATOM 2153 O O . PRO A 1 278 ? 36.140 -4.640 -17.947 1.00 66.44 278 PRO A O 1
ATOM 2156 N N . GLY A 1 279 ? 37.284 -3.349 -19.381 1.00 68.12 279 GLY A N 1
ATOM 2157 C CA . GLY A 1 279 ? 36.294 -3.443 -20.456 1.00 68.12 279 GLY A CA 1
ATOM 2158 C C . GLY A 1 279 ? 35.163 -2.416 -20.391 1.00 68.12 279 GLY A C 1
ATOM 2159 O O . GLY A 1 279 ? 34.202 -2.570 -21.141 1.00 68.12 279 GLY A O 1
ATOM 2160 N N . ARG A 1 280 ? 35.268 -1.362 -19.567 1.00 69.94 280 ARG A N 1
ATOM 2161 C CA . ARG A 1 280 ? 34.332 -0.222 -19.561 1.00 69.94 280 ARG A CA 1
ATOM 2162 C C . ARG A 1 280 ? 34.000 0.258 -20.974 1.00 69.94 280 ARG A C 1
ATOM 2164 O O . ARG A 1 280 ? 32.835 0.276 -21.347 1.00 69.94 280 ARG A O 1
ATOM 2171 N N . GLU A 1 281 ? 35.004 0.569 -21.790 1.00 70.19 281 GLU A N 1
ATOM 2172 C CA . GLU A 1 281 ? 34.809 1.071 -23.157 1.00 70.19 281 GLU A CA 1
ATOM 2173 C C . GLU A 1 281 ? 34.067 0.066 -24.047 1.00 70.19 281 GLU A C 1
ATOM 2175 O O . GLU A 1 281 ? 33.257 0.460 -24.885 1.00 70.19 281 GLU A O 1
ATOM 2180 N N . TYR A 1 282 ? 34.323 -1.234 -23.859 1.00 73.69 282 TYR A N 1
ATOM 2181 C CA . TYR A 1 282 ? 33.590 -2.291 -24.552 1.00 73.69 282 TYR A CA 1
ATOM 2182 C C . TYR A 1 282 ? 32.121 -2.290 -24.121 1.00 73.69 282 TYR A C 1
ATOM 2184 O O . TYR A 1 282 ? 31.246 -2.190 -24.977 1.00 73.69 282 TYR A O 1
ATOM 2192 N N . PHE A 1 283 ? 31.856 -2.310 -22.811 1.00 69.56 283 PHE A N 1
ATOM 2193 C CA . PHE A 1 283 ? 30.501 -2.286 -22.267 1.00 69.56 283 PHE A CA 1
ATOM 2194 C C . PHE A 1 283 ? 29.717 -1.066 -22.746 1.00 69.56 283 PHE A C 1
ATOM 2196 O O . PHE A 1 283 ? 28.638 -1.249 -23.300 1.00 69.56 283 PHE A O 1
ATOM 2203 N N . LEU A 1 284 ? 30.275 0.143 -22.639 1.00 69.62 284 LEU A N 1
ATOM 2204 C CA . LEU A 1 284 ? 29.604 1.374 -23.076 1.00 69.62 284 LEU A CA 1
ATOM 2205 C C . LEU A 1 284 ? 29.279 1.375 -24.573 1.00 69.62 284 LEU A C 1
ATOM 2207 O O . LEU A 1 284 ? 28.251 1.905 -24.982 1.00 69.62 284 LEU A O 1
ATOM 2211 N N . LYS A 1 285 ? 30.127 0.756 -25.402 1.00 70.00 285 LYS A N 1
ATOM 2212 C CA . LYS A 1 285 ? 29.897 0.656 -26.849 1.00 70.00 285 LYS A CA 1
ATOM 2213 C C . LYS A 1 285 ? 28.841 -0.388 -27.220 1.00 70.00 285 LYS A C 1
ATOM 2215 O O . LYS A 1 285 ? 28.204 -0.259 -28.262 1.00 70.00 285 LYS A O 1
ATOM 2220 N N . THR A 1 286 ? 28.714 -1.451 -26.431 1.00 70.06 286 THR A N 1
ATOM 2221 C CA . THR A 1 286 ? 27.824 -2.585 -26.736 1.00 70.06 286 THR A CA 1
ATOM 2222 C C . THR A 1 286 ? 26.499 -2.557 -25.985 1.00 70.06 286 THR A C 1
ATOM 2224 O O . THR A 1 286 ? 25.607 -3.330 -26.325 1.00 70.06 286 THR A O 1
ATOM 2227 N N . LEU A 1 287 ? 26.374 -1.717 -24.957 1.00 69.56 287 LEU A N 1
ATOM 2228 C CA . LEU A 1 287 ? 25.163 -1.610 -24.159 1.00 69.56 287 LEU A CA 1
ATOM 2229 C C . LEU A 1 287 ? 24.065 -0.938 -24.988 1.00 69.56 287 LEU A C 1
ATOM 2231 O O . LEU A 1 287 ? 24.176 0.233 -25.343 1.00 69.56 287 LEU A O 1
ATOM 2235 N N . ASP A 1 288 ? 23.001 -1.684 -25.275 1.00 68.56 288 ASP A N 1
ATOM 2236 C CA . ASP A 1 288 ? 21.769 -1.111 -25.811 1.00 68.56 288 ASP A CA 1
ATOM 2237 C C . ASP A 1 288 ? 21.109 -0.282 -24.705 1.00 68.56 288 ASP A C 1
ATOM 2239 O O . ASP A 1 288 ? 20.622 -0.823 -23.708 1.00 68.56 288 ASP A O 1
ATOM 2243 N N . ARG A 1 289 ? 21.189 1.044 -24.839 1.00 68.50 289 ARG A N 1
ATOM 2244 C CA . ARG A 1 289 ? 20.739 1.999 -23.830 1.00 68.50 289 ARG A CA 1
ATOM 2245 C C . ARG A 1 289 ? 19.728 2.984 -24.409 1.00 68.50 289 ARG A C 1
ATOM 2247 O O . ARG A 1 289 ? 19.827 3.356 -25.580 1.00 68.50 289 ARG A O 1
ATOM 2254 N N . PRO A 1 290 ? 18.809 3.503 -23.582 1.00 66.19 290 PRO A N 1
ATOM 2255 C CA . PRO A 1 290 ? 18.052 4.689 -23.946 1.00 66.19 290 PRO A CA 1
ATOM 2256 C C . PRO A 1 290 ? 19.000 5.868 -24.207 1.00 66.19 290 PRO A C 1
ATOM 2258 O O . PRO A 1 290 ? 19.955 6.083 -23.455 1.00 66.19 290 PRO A O 1
ATOM 2261 N N . HIS A 1 291 ? 18.716 6.627 -25.265 1.00 72.44 291 HIS A N 1
ATOM 2262 C CA . HIS A 1 291 ? 19.330 7.924 -25.533 1.00 72.44 291 HIS A CA 1
ATOM 2263 C C . HIS A 1 291 ? 18.323 9.027 -25.231 1.00 72.44 291 HIS A C 1
ATOM 2265 O O . HIS A 1 291 ? 17.178 8.975 -25.690 1.00 72.44 291 HIS A O 1
ATOM 2271 N N . TYR A 1 292 ? 18.755 10.021 -24.471 1.00 73.25 292 TYR A N 1
ATOM 2272 C CA . TYR A 1 292 ? 17.913 11.110 -24.007 1.00 73.25 292 TYR A CA 1
ATOM 2273 C C . TYR A 1 292 ? 18.256 12.433 -24.693 1.00 73.25 292 TYR A C 1
ATOM 2275 O O . TYR A 1 292 ? 19.374 12.666 -25.154 1.00 73.25 292 TYR A O 1
ATOM 2283 N N . GLU A 1 293 ? 17.272 13.325 -24.769 1.00 77.88 293 GLU A N 1
ATOM 2284 C CA . GLU A 1 293 ? 17.480 14.652 -25.339 1.00 77.88 293 GLU A CA 1
ATOM 2285 C C . GLU A 1 293 ? 18.444 15.472 -24.464 1.00 77.88 293 GLU A C 1
ATOM 2287 O O . GLU A 1 293 ? 18.282 15.557 -23.245 1.00 77.88 293 GLU A O 1
ATOM 2292 N N . GLY A 1 294 ? 19.454 16.081 -25.095 1.00 78.56 294 GLY A N 1
ATOM 2293 C CA . GLY A 1 294 ? 20.439 16.925 -24.412 1.00 78.56 294 GLY A CA 1
ATOM 2294 C C . GLY A 1 294 ? 21.601 16.179 -23.748 1.00 78.56 294 GLY A C 1
ATOM 2295 O O . GLY A 1 294 ? 22.260 16.769 -22.894 1.00 78.56 294 GLY A O 1
ATOM 2296 N N . GLU A 1 295 ? 21.857 14.916 -24.112 1.00 75.69 295 GLU A N 1
ATOM 2297 C CA . GLU A 1 295 ? 23.066 14.198 -23.683 1.00 75.69 295 GLU A CA 1
ATOM 2298 C C . GLU A 1 295 ? 24.359 14.917 -24.110 1.00 75.69 295 GLU A C 1
ATOM 2300 O O . GLU A 1 295 ? 24.451 15.466 -25.213 1.00 75.69 295 GLU A O 1
ATOM 2305 N N . ASP A 1 296 ? 25.375 14.907 -23.242 1.00 75.31 296 ASP A N 1
ATOM 2306 C CA . ASP A 1 296 ? 26.704 15.420 -23.577 1.00 75.31 296 ASP A CA 1
ATOM 2307 C C . ASP A 1 296 ? 27.509 14.443 -24.458 1.00 75.31 296 ASP A C 1
ATOM 2309 O O . ASP A 1 296 ? 27.054 13.358 -24.816 1.00 75.31 296 ASP A O 1
ATOM 2313 N N . ALA A 1 297 ? 28.739 14.817 -24.825 1.00 70.56 297 ALA A N 1
ATOM 2314 C CA . ALA A 1 297 ? 29.593 13.983 -25.678 1.00 70.56 297 ALA A CA 1
ATOM 2315 C C . ALA A 1 297 ? 29.980 12.628 -25.048 1.00 70.56 297 ALA A C 1
ATOM 2317 O O . ALA A 1 297 ? 30.413 11.728 -25.767 1.00 70.56 297 ALA A O 1
ATOM 2318 N N . SER A 1 298 ? 29.841 12.484 -23.727 1.00 63.12 298 SER A N 1
ATOM 2319 C CA . SER A 1 298 ? 29.991 11.211 -23.014 1.00 63.12 298 SER A CA 1
ATOM 2320 C C . SER A 1 298 ? 28.687 10.422 -22.910 1.00 63.12 298 SER A C 1
ATOM 2322 O O . SER A 1 298 ? 28.719 9.307 -22.415 1.00 63.12 298 SER A O 1
ATOM 2324 N N . GLY A 1 299 ? 27.564 10.955 -23.398 1.00 66.19 299 GLY A N 1
ATOM 2325 C CA . GLY A 1 299 ? 26.254 10.331 -23.265 1.00 66.19 299 GLY A CA 1
ATOM 2326 C C . GLY A 1 299 ? 25.537 10.669 -21.959 1.00 66.19 299 GLY A C 1
ATOM 2327 O O . GLY A 1 299 ? 24.494 10.086 -21.687 1.00 66.19 299 GLY A O 1
ATOM 2328 N N . LEU A 1 300 ? 26.049 11.603 -21.148 1.00 66.56 300 LEU A N 1
ATOM 2329 C CA . LEU A 1 300 ? 25.429 11.948 -19.869 1.00 66.56 300 LEU A CA 1
ATOM 2330 C C . LEU A 1 300 ? 24.205 12.850 -20.095 1.00 66.56 300 LEU A C 1
ATOM 2332 O O . LEU A 1 300 ? 24.352 13.918 -20.694 1.00 66.56 300 LEU A O 1
ATOM 2336 N N . PRO A 1 301 ? 23.011 12.488 -19.595 1.00 68.44 301 PRO A N 1
ATOM 2337 C CA . PRO A 1 301 ? 21.812 13.289 -19.726 1.00 68.44 301 PRO A CA 1
ATOM 2338 C C . PRO A 1 301 ? 21.827 14.498 -18.771 1.00 68.44 301 PRO A C 1
ATOM 2340 O O . PRO A 1 301 ? 22.451 14.458 -17.705 1.00 68.44 301 PRO A O 1
ATOM 2343 N N . PRO A 1 302 ? 21.080 15.569 -19.090 1.00 68.62 302 PRO A N 1
ATOM 2344 C CA . PRO A 1 302 ? 21.212 16.870 -18.428 1.00 68.62 302 PRO A CA 1
ATOM 2345 C C . PRO A 1 302 ? 20.770 16.893 -16.953 1.00 68.62 302 PRO A C 1
ATOM 2347 O O . PRO A 1 302 ? 21.207 17.762 -16.195 1.00 68.62 302 PRO A O 1
ATOM 2350 N N . TRP A 1 303 ? 19.923 15.952 -16.517 1.00 67.75 303 TRP A N 1
ATOM 2351 C CA . TRP A 1 303 ? 19.507 15.837 -15.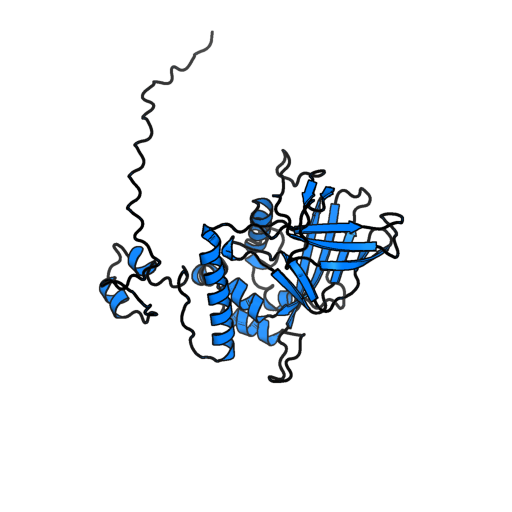109 1.00 67.75 303 TRP A CA 1
ATOM 2352 C C . TRP A 1 303 ? 20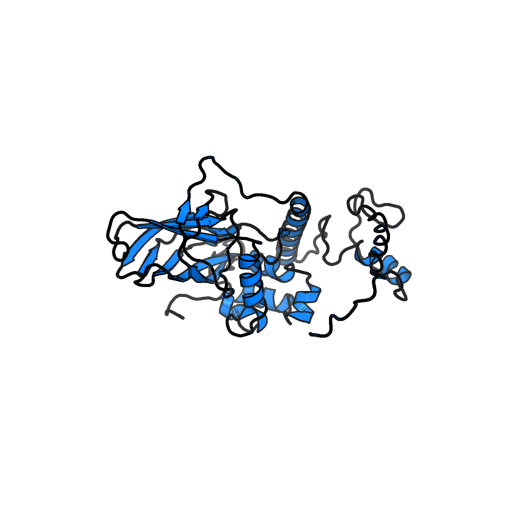.556 15.160 -14.227 1.00 67.75 303 TRP A C 1
ATOM 2354 O O . TRP A 1 303 ? 20.541 15.345 -13.009 1.00 67.75 303 TRP A O 1
ATOM 2364 N N . LEU A 1 304 ? 21.495 14.409 -14.813 1.00 62.38 304 LEU A N 1
ATOM 2365 C CA . LEU A 1 304 ? 22.585 13.782 -14.080 1.00 62.38 304 LEU A CA 1
ATOM 2366 C C . LEU A 1 304 ? 23.709 14.802 -13.893 1.00 62.38 304 LEU A C 1
ATOM 2368 O O . LEU A 1 304 ? 24.797 14.696 -14.458 1.00 62.38 304 LEU A O 1
ATOM 2372 N N . ARG A 1 305 ? 23.414 15.859 -13.127 1.00 56.50 305 ARG A N 1
ATOM 2373 C CA . ARG A 1 305 ? 24.399 16.884 -12.775 1.00 56.50 305 ARG A CA 1
ATOM 2374 C C . ARG A 1 305 ? 25.653 16.185 -12.264 1.00 56.50 305 ARG A C 1
ATOM 2376 O O . ARG A 1 305 ? 25.565 15.399 -11.320 1.00 56.50 305 ARG A O 1
ATOM 2383 N N . LYS A 1 306 ? 26.813 16.501 -12.857 1.00 52.50 306 LYS A N 1
ATOM 2384 C CA . LYS A 1 306 ? 28.122 16.144 -12.297 1.00 52.50 306 LYS A CA 1
ATOM 2385 C C . LYS A 1 306 ? 28.074 16.501 -10.816 1.00 52.50 306 LYS A C 1
ATOM 2387 O O . LYS A 1 306 ? 28.008 17.686 -10.488 1.00 52.50 306 LYS A O 1
ATOM 2392 N N . LYS A 1 307 ? 28.054 15.502 -9.926 1.00 47.06 307 LYS A N 1
ATOM 2393 C CA . LYS A 1 307 ? 28.354 15.756 -8.518 1.00 47.06 307 LYS A CA 1
ATOM 2394 C C . LYS A 1 307 ? 29.705 16.456 -8.547 1.00 47.06 307 LYS A C 1
ATOM 2396 O O . LYS A 1 307 ? 30.680 15.860 -9.003 1.00 47.06 307 LYS A O 1
ATOM 2401 N N . GLU A 1 308 ? 29.756 17.727 -8.147 1.00 46.03 308 GLU A N 1
ATOM 2402 C CA . GLU A 1 308 ? 31.046 18.328 -7.837 1.00 46.03 308 GLU A CA 1
ATOM 2403 C C . GLU A 1 308 ? 31.735 17.354 -6.880 1.00 46.03 308 GLU A C 1
ATOM 2405 O O . GLU A 1 308 ? 31.072 16.874 -5.949 1.00 46.03 308 GLU A O 1
ATOM 2410 N N . PRO A 1 309 ? 33.002 16.981 -7.135 1.00 44.56 309 PRO A N 1
ATOM 2411 C CA . PRO A 1 309 ? 33.703 16.057 -6.264 1.00 44.56 309 PRO A CA 1
ATOM 2412 C C . PRO A 1 309 ? 33.532 16.569 -4.842 1.00 44.56 309 PRO A C 1
ATOM 2414 O O . PRO A 1 309 ? 33.818 17.739 -4.565 1.00 44.56 309 PRO A O 1
ATOM 2417 N N . ALA A 1 310 ? 32.974 15.718 -3.974 1.00 43.22 310 ALA A N 1
ATOM 2418 C CA . ALA A 1 310 ? 32.764 16.075 -2.585 1.00 43.22 310 ALA A CA 1
ATOM 2419 C C . ALA A 1 310 ? 34.086 16.645 -2.081 1.00 43.22 310 ALA A C 1
ATOM 2421 O O . ALA A 1 310 ? 35.123 15.983 -2.190 1.00 43.22 310 ALA A O 1
ATOM 2422 N N . LYS A 1 311 ? 34.071 17.902 -1.610 1.00 43.81 311 LYS A N 1
ATOM 2423 C CA . LYS A 1 311 ? 35.270 18.496 -1.017 1.00 43.81 311 LYS A CA 1
ATOM 2424 C C . LYS A 1 311 ? 35.781 17.476 -0.003 1.00 43.81 311 LYS A C 1
ATOM 2426 O O . LYS A 1 311 ? 34.958 17.015 0.798 1.00 43.81 311 LYS A O 1
ATOM 2431 N N . PRO A 1 312 ? 37.070 17.089 -0.057 1.00 42.59 312 PRO A N 1
ATOM 2432 C CA . PRO A 1 312 ? 37.600 16.112 0.876 1.00 42.59 312 PRO A CA 1
ATOM 2433 C C . PRO A 1 312 ? 37.176 16.556 2.273 1.00 42.59 312 PRO A C 1
ATOM 2435 O O . PRO A 1 312 ? 37.254 17.764 2.554 1.00 42.59 312 PRO A O 1
ATOM 2438 N N . PRO A 1 313 ? 36.637 15.644 3.104 1.00 42.56 313 PRO A N 1
ATOM 2439 C CA . PRO A 1 313 ? 36.199 16.012 4.436 1.00 42.56 313 PRO A CA 1
ATOM 2440 C C . PRO A 1 313 ? 37.345 16.787 5.066 1.00 42.56 313 PRO A C 1
ATOM 2442 O O . PRO A 1 313 ? 38.488 16.319 5.046 1.00 42.56 313 PRO A O 1
ATOM 2445 N N . LYS A 1 314 ? 37.064 18.010 5.542 1.00 42.78 314 LYS A N 1
ATOM 2446 C CA . LYS A 1 314 ? 38.046 18.745 6.339 1.00 42.78 314 LYS A CA 1
ATOM 2447 C C . LYS A 1 314 ? 38.515 17.753 7.383 1.00 42.78 314 LYS A C 1
ATOM 2449 O O . LYS A 1 314 ? 37.674 17.216 8.103 1.00 42.78 314 LYS A O 1
ATOM 2454 N N . GLN A 1 315 ? 39.814 17.458 7.356 1.00 41.47 315 GLN A N 1
ATOM 2455 C CA . GLN A 1 315 ? 40.461 16.526 8.260 1.00 41.47 315 GLN A CA 1
ATOM 2456 C C . GLN A 1 315 ? 39.844 16.746 9.638 1.00 41.47 315 GLN A C 1
ATOM 2458 O O . GLN A 1 315 ? 39.916 17.863 10.161 1.00 41.47 315 GLN A O 1
ATOM 2463 N N . GLN A 1 316 ? 39.120 15.741 10.146 1.00 43.56 316 GLN A N 1
ATOM 2464 C CA . GLN A 1 316 ? 38.575 15.822 11.494 1.00 43.56 316 GLN A CA 1
ATOM 2465 C C . GLN A 1 316 ? 39.735 16.225 12.393 1.00 43.56 316 GLN A C 1
ATOM 2467 O O . GLN A 1 316 ? 40.835 15.679 12.262 1.00 43.56 316 GLN A O 1
ATOM 2472 N N . VAL A 1 317 ? 39.496 17.251 13.210 1.00 42.50 317 VAL A N 1
ATOM 2473 C CA . VAL A 1 317 ? 40.478 17.807 14.136 1.00 42.50 317 VAL A CA 1
ATOM 2474 C C . VAL A 1 317 ? 41.169 16.631 14.813 1.00 42.50 317 VAL A C 1
ATOM 2476 O O . VAL A 1 317 ? 40.511 15.821 15.467 1.00 42.50 317 VAL A O 1
ATOM 2479 N N . ARG A 1 318 ? 42.482 16.484 14.600 1.00 38.44 318 ARG A N 1
ATOM 2480 C CA . ARG A 1 318 ? 43.250 15.525 15.383 1.00 38.44 318 ARG A CA 1
ATOM 2481 C C . ARG A 1 318 ? 43.110 15.972 16.830 1.00 38.44 318 ARG A C 1
ATOM 2483 O O . ARG A 1 318 ? 43.598 17.039 17.193 1.00 38.44 318 ARG A O 1
ATOM 2490 N N . ASN A 1 319 ? 42.443 15.169 17.646 1.00 44.88 319 ASN A N 1
ATOM 2491 C CA . ASN A 1 319 ? 42.512 15.320 19.089 1.00 44.88 319 ASN A CA 1
ATOM 2492 C C . ASN A 1 319 ? 43.922 14.895 19.528 1.00 44.88 319 ASN A C 1
ATOM 2494 O O . ASN A 1 319 ? 44.120 13.786 20.008 1.00 44.88 319 ASN A O 1
ATOM 2498 N N . GLU A 1 320 ? 44.915 15.768 19.340 1.00 42.56 320 GLU A N 1
ATOM 2499 C CA . GLU A 1 320 ? 46.268 15.620 19.902 1.00 42.56 320 GLU A CA 1
ATOM 2500 C C . GLU A 1 320 ? 46.315 16.070 21.374 1.00 42.56 320 GLU A C 1
ATOM 2502 O O . GLU A 1 320 ? 47.334 16.556 21.855 1.00 42.56 320 GLU A O 1
ATOM 2507 N N . VAL A 1 321 ? 45.216 15.910 22.119 1.00 46.34 321 VAL A N 1
ATOM 2508 C CA . VAL A 1 321 ? 45.231 16.091 23.572 1.00 46.34 321 VAL A CA 1
ATOM 2509 C C . VAL A 1 321 ? 45.408 14.710 24.202 1.00 46.34 321 VAL A C 1
ATOM 2511 O O . VAL A 1 321 ? 44.519 13.867 24.055 1.00 46.34 321 VAL A O 1
ATOM 2514 N N . PRO A 1 322 ? 46.530 14.436 24.891 1.00 44.00 322 PRO A N 1
ATOM 2515 C CA . PRO A 1 322 ? 46.697 13.193 25.623 1.00 44.00 322 PRO A CA 1
ATOM 2516 C C . PRO A 1 322 ? 45.588 13.070 26.666 1.00 44.00 322 PRO A C 1
ATOM 2518 O O . PRO A 1 322 ? 45.379 13.975 27.475 1.00 44.00 322 PRO A O 1
ATOM 2521 N N . VAL A 1 323 ? 44.891 11.935 26.662 1.00 43.75 323 VAL A N 1
ATOM 2522 C CA . VAL A 1 323 ? 44.004 11.548 27.759 1.00 43.75 323 VAL A CA 1
ATOM 2523 C C . VAL A 1 323 ? 44.881 11.361 28.996 1.00 43.75 323 VAL A C 1
ATOM 2525 O O . VAL A 1 323 ? 45.552 10.341 29.147 1.00 43.75 323 VAL A O 1
ATOM 2528 N N . VAL A 1 324 ? 44.904 12.357 29.881 1.00 44.38 324 VAL A N 1
ATOM 2529 C CA . VAL A 1 324 ? 45.430 12.176 31.234 1.00 44.38 324 VAL A CA 1
ATOM 2530 C C . VAL A 1 324 ? 44.401 11.334 31.976 1.00 44.38 324 VAL A C 1
ATOM 2532 O O . VAL A 1 324 ? 43.343 11.821 32.370 1.00 44.38 324 VAL A O 1
ATOM 2535 N N . ALA A 1 325 ? 44.692 10.043 32.114 1.00 41.34 325 ALA A N 1
ATOM 2536 C CA . ALA A 1 325 ? 43.938 9.158 32.982 1.00 41.34 325 ALA A CA 1
ATOM 2537 C C . ALA A 1 325 ? 44.027 9.699 34.416 1.00 41.34 325 ALA A C 1
ATOM 2539 O O . ALA A 1 325 ? 45.096 9.687 35.028 1.00 41.34 325 ALA A O 1
ATOM 2540 N N . ALA A 1 326 ? 42.908 10.189 34.948 1.00 41.53 326 ALA A N 1
ATOM 2541 C CA . ALA A 1 326 ? 42.789 10.481 36.366 1.00 41.53 326 ALA A CA 1
ATOM 2542 C C . ALA A 1 326 ? 42.853 9.149 37.127 1.00 41.53 326 ALA A C 1
ATOM 2544 O O . ALA A 1 326 ? 41.893 8.382 37.159 1.00 41.53 326 ALA A O 1
ATOM 2545 N N . GLN A 1 327 ? 44.020 8.852 37.695 1.00 40.78 327 GLN A N 1
ATOM 2546 C CA . GLN A 1 327 ? 44.152 7.845 38.737 1.00 40.78 327 GLN A CA 1
ATOM 2547 C C . GLN A 1 327 ? 43.608 8.417 40.049 1.00 40.78 327 GLN A C 1
ATOM 2549 O O . GLN A 1 327 ? 43.931 9.541 40.431 1.00 40.78 327 GLN A O 1
ATOM 2554 N N . ASN A 1 328 ? 42.781 7.611 40.710 1.00 41.56 328 ASN A N 1
ATOM 2555 C CA . ASN A 1 328 ? 42.180 7.850 42.017 1.00 41.56 328 ASN A CA 1
ATOM 2556 C C . ASN A 1 328 ? 43.156 8.411 43.067 1.00 41.56 328 ASN A C 1
ATOM 2558 O O . ASN A 1 328 ? 44.262 7.888 43.240 1.00 41.56 328 ASN A O 1
ATOM 2562 N N . LYS A 1 329 ? 42.653 9.358 43.864 1.00 39.28 329 LYS A N 1
ATOM 2563 C CA . LYS A 1 329 ? 42.852 9.423 45.316 1.00 39.28 329 LYS A CA 1
ATOM 2564 C C . LYS A 1 329 ? 41.532 9.783 45.975 1.00 39.28 329 LYS A C 1
ATOM 2566 O O . LYS A 1 329 ? 40.830 10.648 45.410 1.00 39.28 329 LYS A O 1
#

pLDDT: mean 82.36, std 16.74, range [38.44, 98.69]